Protein AF-A0A9D1EZS9-F1 (afdb_monomer)

Nearest PDB structures (foldseek):
  8fbi-assembly1_A-3  TM=2.482E-01  e=2.474E+00  synthetic construct

Organism: NCBI:txid2840935

pLDDT: mean 79.38, std 21.83, range [23.94, 96.94]

Sequence (266 aa):
MINNVNLYSVQPHYFRLDNRKQAESQTYTPVQTSLYKTKGLNVSFGSLIKGQDFIEEECIRMLRKVRENRYRKFAEDDIKEIITELHSAPKPSEKQNILQEVLEVENEDNGSKPDKKMIKQLVHLIAGRPEAERFAILEFAENELKYTTEPLTAFNNIPRKKQDKLVKILNKINNINEPGLFKSDKARIETIDSLYDLFRVPVYAEEDLRHVSQTQADTYKLEQLHLLRDDVKFFQKDKYYSDDKTKSKVTSTAYQIYNYFLENVI

Solvent-accessible surface area (backbone atoms only — not comparable to full-atom values): 16183 Å² total; per-residue (Å²): 134,88,85,80,86,84,82,86,86,82,86,89,84,89,82,89,82,83,90,83,81,89,79,89,85,79,87,84,71,83,74,84,71,62,90,82,72,70,87,85,72,89,68,74,90,85,71,82,84,70,46,97,48,73,59,44,39,50,42,53,46,53,64,64,57,50,80,83,83,90,53,80,78,55,54,71,69,54,49,51,50,50,55,57,36,39,67,51,30,92,45,75,80,49,39,45,52,55,52,48,57,58,72,64,43,46,21,89,92,76,66,44,58,71,53,68,68,53,44,51,47,49,47,56,68,33,40,52,51,60,68,68,49,33,51,22,52,50,54,51,49,31,56,41,64,76,42,100,70,65,58,65,60,34,44,65,72,42,58,67,79,59,38,56,56,52,45,56,50,37,31,54,52,51,76,60,71,48,75,88,45,24,67,37,67,68,38,40,52,57,51,52,54,51,49,52,56,57,48,43,53,53,35,44,50,70,45,56,55,76,78,51,54,71,75,55,37,56,52,51,50,52,54,53,52,52,50,50,59,56,56,48,55,62,53,69,51,73,88,36,39,61,44,70,67,46,35,50,52,53,36,51,53,48,49,49,48,52,48,47,31,61,76,75,67,105

Foldseek 3Di:
DDDDDDDDDDDDDDDDDDDDDDDDDDDDDPPPDPPPPDPDDPPPPDDPDDDPDPLLNVLSVVQCPPPDDDDSQDDPVLSVLLSVLLVLAPDSVCSNVQLVLQQPQAQPVPRDHDHSVSSSLLSNLCRNHDPLLSVLVSVLVSLCSVPVPPLSVLLSPAPPVLNVLLSVLSSLLVVLLDQVWWPGVVLSVVLSNLLSVLSSLLSVLRVVLVPDDPVVLVVSLVVSLVVLVVSLVVLCDPNIGPDPVSSVSSSVSSVSSSVSSVPPRD

Secondary structure (DSSP, 8-state):
----------------------------------TT--SS----TT-S---SSHHHHHHHHHHH--TTTT---S-HHHHHHHHHHHTTSSSTTHHHHHHHHHHH---TTT-----HHHHHHHHHHHTTS-HHHHHHHHHHHHHHHHS---HHHHHHTS-HHHHHHHHHHHHHHHTT--GGGBSSHHHHHHHHHHHHHHHHHHHHHHHHTTSS-HHHHHHHHHHHHHHHHHHHHHTT-GGGBSSHHHHHHHHHHHHHHHHHHHHHT-

Radius of gyration: 32.48 Å; Cα contacts (8 Å, |Δi|>4): 237; chains: 1; bounding box: 53×84×96 Å

Structure (mmCIF, N/CA/C/O backbone):
data_AF-A0A9D1EZS9-F1
#
_entry.id   AF-A0A9D1EZS9-F1
#
loop_
_atom_site.group_PDB
_atom_site.id
_atom_site.type_symbol
_atom_site.label_atom_id
_atom_site.label_alt_id
_atom_site.label_comp_id
_atom_site.label_asym_id
_atom_site.label_entity_id
_atom_site.label_seq_id
_atom_site.pdbx_PDB_ins_code
_atom_site.Cartn_x
_atom_site.Cartn_y
_atom_site.Cartn_z
_atom_site.occupancy
_atom_site.B_iso_or_equiv
_atom_site.auth_seq_id
_atom_site.auth_comp_id
_atom_site.auth_asym_id
_atom_site.auth_atom_id
_atom_site.pdbx_PDB_model_num
ATOM 1 N N . MET A 1 1 ? 38.030 68.150 75.003 1.00 34.47 1 MET A N 1
ATOM 2 C CA . MET A 1 1 ? 38.120 68.366 73.543 1.00 34.47 1 MET A CA 1
ATOM 3 C C . MET A 1 1 ? 37.101 67.414 72.918 1.00 34.47 1 MET A C 1
ATOM 5 O O . MET A 1 1 ? 37.312 66.219 73.034 1.00 34.47 1 MET A O 1
ATOM 9 N N . ILE A 1 2 ? 35.862 67.826 72.602 1.00 23.94 2 ILE A N 1
ATOM 10 C CA . ILE A 1 2 ? 35.439 68.796 71.556 1.00 23.94 2 ILE A CA 1
ATOM 11 C C . ILE A 1 2 ? 35.934 68.289 70.193 1.00 23.94 2 ILE A C 1
ATOM 13 O O . ILE A 1 2 ? 37.138 68.118 70.067 1.00 23.94 2 ILE A O 1
ATOM 17 N N . ASN A 1 3 ? 35.170 68.048 69.126 1.00 27.88 3 ASN A N 1
ATOM 18 C CA . ASN A 1 3 ? 33.749 68.087 68.734 1.00 27.88 3 ASN A CA 1
ATOM 19 C C . ASN A 1 3 ? 33.702 67.252 67.418 1.00 27.88 3 ASN A C 1
ATOM 21 O O . ASN A 1 3 ? 34.718 67.154 66.736 1.00 27.88 3 ASN A O 1
ATOM 25 N N . ASN A 1 4 ? 32.641 66.555 67.013 1.00 32.34 4 ASN A N 1
ATOM 26 C CA . ASN A 1 4 ? 31.445 67.062 66.318 1.00 32.34 4 ASN A CA 1
ATOM 27 C C . ASN A 1 4 ? 30.483 65.853 66.208 1.00 32.34 4 ASN A C 1
ATOM 29 O O . ASN A 1 4 ? 30.896 64.804 65.726 1.00 32.34 4 ASN A O 1
ATOM 33 N N . VAL A 1 5 ? 29.300 65.845 66.837 1.00 30.11 5 VAL A N 1
ATOM 34 C CA . VAL A 1 5 ? 28.030 66.459 66.374 1.00 30.11 5 VAL A CA 1
ATOM 35 C C . VAL A 1 5 ? 27.609 65.847 65.023 1.00 30.11 5 VAL A C 1
ATOM 37 O O . VAL A 1 5 ? 28.203 66.161 64.004 1.00 30.11 5 VAL A O 1
ATOM 40 N N . ASN A 1 6 ? 26.773 64.803 64.973 1.00 30.72 6 ASN A N 1
ATOM 41 C CA . ASN A 1 6 ? 25.337 64.725 65.297 1.00 30.72 6 ASN A CA 1
ATOM 42 C C . ASN A 1 6 ? 24.467 65.560 64.341 1.00 30.72 6 ASN A C 1
ATOM 44 O O . ASN A 1 6 ? 24.510 66.782 64.379 1.00 30.72 6 ASN A O 1
ATOM 48 N N . LEU A 1 7 ? 23.614 64.890 63.568 1.00 27.88 7 LEU A N 1
ATOM 49 C CA . LEU A 1 7 ? 22.305 65.413 63.192 1.00 27.88 7 LEU A CA 1
ATOM 50 C C . LEU A 1 7 ? 21.310 64.253 63.291 1.00 27.88 7 LEU A C 1
ATOM 52 O O . LEU A 1 7 ? 21.162 63.476 62.358 1.00 27.88 7 LEU A O 1
ATOM 56 N N . TYR A 1 8 ? 20.763 64.114 64.505 1.00 31.19 8 TYR A N 1
ATOM 57 C CA . TYR A 1 8 ? 19.340 63.959 64.829 1.00 31.19 8 TYR A CA 1
ATOM 58 C C . TYR A 1 8 ? 18.511 63.021 63.940 1.00 31.19 8 TYR A C 1
ATOM 60 O O . TYR A 1 8 ? 18.457 63.187 62.731 1.00 31.19 8 TYR A O 1
ATOM 68 N N . SER A 1 9 ? 17.667 62.116 64.419 1.00 28.27 9 SER A N 1
ATOM 69 C CA . SER A 1 9 ? 17.134 61.653 65.714 1.00 28.27 9 SER A CA 1
ATOM 70 C C . SER A 1 9 ? 15.879 60.847 65.264 1.00 28.27 9 SER A C 1
ATOM 72 O O . SER A 1 9 ? 15.422 61.004 64.138 1.00 28.27 9 SER A O 1
ATOM 74 N N . VAL A 1 10 ? 15.236 59.910 65.948 1.00 28.72 10 VAL A N 1
ATOM 75 C CA . VAL A 1 10 ? 14.819 59.754 67.337 1.00 28.72 10 VAL A CA 1
ATOM 76 C C . VAL A 1 10 ? 14.435 58.266 67.475 1.00 28.72 10 VAL A C 1
ATOM 78 O O . VAL A 1 10 ? 13.914 57.656 66.540 1.00 28.72 10 VAL A O 1
ATOM 81 N N . GLN A 1 11 ? 14.700 57.693 68.644 1.00 29.48 11 GLN A N 1
ATOM 82 C CA . GLN A 1 11 ? 14.291 56.354 69.077 1.00 29.48 11 GLN A CA 1
ATOM 83 C C . GLN A 1 11 ? 12.767 56.243 69.388 1.00 29.48 11 GLN A C 1
ATOM 85 O O . GLN A 1 11 ? 12.059 57.246 69.350 1.00 29.48 11 GLN A O 1
ATOM 90 N N . PRO A 1 12 ? 12.238 55.029 69.656 1.00 49.56 12 PRO A N 1
ATOM 91 C CA . PRO A 1 12 ? 10.852 54.629 69.387 1.00 49.56 12 PRO A CA 1
ATOM 92 C C . PRO A 1 12 ? 9.910 54.764 70.596 1.00 49.56 12 PRO A C 1
ATOM 94 O O . PRO A 1 12 ? 10.387 54.780 71.725 1.00 49.56 12 PRO A O 1
ATOM 97 N N . HIS A 1 13 ? 8.583 54.756 70.365 1.00 25.52 13 HIS A N 1
ATOM 98 C CA . HIS A 1 13 ? 7.608 53.891 71.067 1.00 25.52 13 HIS A CA 1
ATOM 99 C C . HIS A 1 13 ? 6.119 54.173 70.729 1.00 25.52 13 HIS A C 1
ATOM 101 O O . HIS A 1 13 ? 5.692 55.317 70.707 1.00 25.52 13 HIS A O 1
ATOM 107 N N . TYR A 1 14 ? 5.370 53.067 70.556 1.00 29.81 14 TYR A N 1
ATOM 108 C CA . TYR A 1 14 ? 3.916 52.804 70.684 1.00 29.81 14 TYR A CA 1
ATOM 109 C C . TYR A 1 14 ? 2.875 53.728 70.013 1.00 29.81 14 TYR A C 1
ATOM 111 O O . TYR A 1 14 ? 2.779 54.903 70.325 1.00 29.81 14 TYR A O 1
ATOM 119 N N . PHE A 1 15 ? 1.951 53.142 69.233 1.00 26.91 15 PHE A N 1
ATOM 120 C CA . PHE A 1 15 ? 0.584 52.814 69.693 1.00 26.91 15 PHE A CA 1
ATOM 121 C C . PHE A 1 15 ? -0.215 52.038 68.623 1.00 26.91 15 PHE A C 1
ATOM 123 O O . PHE A 1 15 ? -0.126 52.313 67.430 1.00 26.91 15 PHE A O 1
ATOM 130 N N . ARG A 1 16 ? -1.005 51.054 69.081 1.00 38.53 16 ARG A N 1
ATOM 131 C CA . ARG A 1 16 ? -2.093 50.396 68.334 1.00 38.53 16 ARG A CA 1
ATOM 132 C C . ARG A 1 16 ? -3.168 51.415 67.952 1.00 38.53 16 ARG A C 1
ATOM 134 O O . ARG A 1 16 ? -3.476 52.264 68.780 1.00 38.53 16 ARG A O 1
ATOM 141 N N . LEU A 1 17 ? -3.850 51.182 66.829 1.00 27.66 17 LEU A N 1
ATOM 142 C CA . LEU A 1 17 ? -5.302 51.356 66.712 1.00 27.66 17 LEU A CA 1
ATOM 143 C C . LEU A 1 17 ? -5.855 50.461 65.589 1.00 27.66 17 LEU A C 1
ATOM 145 O O . LEU A 1 17 ? -5.295 50.374 64.499 1.00 27.66 17 LEU A O 1
ATOM 149 N N . ASP A 1 18 ? -6.929 49.758 65.932 1.00 29.44 18 ASP A N 1
ATOM 150 C CA . ASP A 1 18 ? -7.667 48.788 65.129 1.00 29.44 18 ASP A CA 1
ATOM 151 C C . ASP A 1 18 ? -8.494 49.415 63.989 1.00 29.44 18 ASP A C 1
ATOM 153 O O . ASP A 1 18 ? -9.019 50.518 64.111 1.00 29.44 18 ASP A O 1
ATOM 157 N N . ASN A 1 19 ? -8.736 48.583 62.966 1.00 36.44 19 ASN A N 1
ATOM 158 C CA . ASN A 1 19 ? -9.9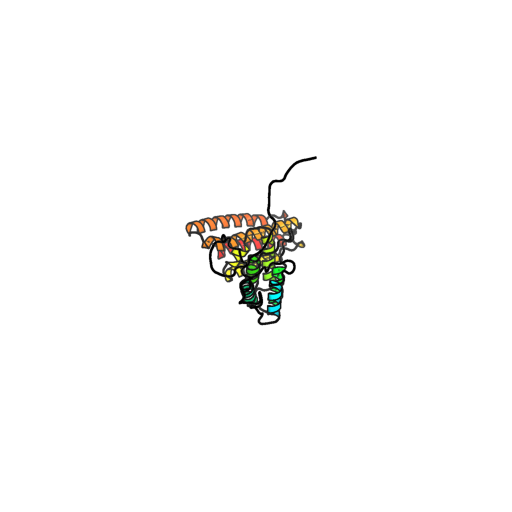73 48.458 62.180 1.00 36.44 19 ASN A CA 1
ATOM 159 C C . ASN A 1 19 ? -10.542 49.680 61.424 1.00 36.44 19 ASN A C 1
ATOM 161 O O . ASN A 1 19 ? -11.287 50.469 61.994 1.00 36.44 19 ASN A O 1
ATOM 165 N N . ARG A 1 20 ? -10.448 49.654 60.080 1.00 30.91 20 ARG A N 1
ATOM 166 C CA . ARG A 1 20 ? -11.578 49.445 59.129 1.00 30.91 20 ARG A CA 1
ATOM 167 C C . ARG A 1 20 ? -11.267 49.958 57.711 1.00 30.91 20 ARG A C 1
ATOM 169 O O . ARG A 1 20 ? -10.892 51.105 57.544 1.00 30.91 20 ARG A O 1
ATOM 176 N N . LYS A 1 21 ? -11.660 49.116 56.741 1.00 30.38 21 LYS A N 1
ATOM 177 C CA . LYS A 1 21 ? -12.156 49.410 55.376 1.00 30.38 21 LYS A CA 1
ATOM 178 C C . LYS A 1 21 ? -11.175 49.969 54.323 1.00 30.38 21 LYS A C 1
ATOM 180 O O . LYS A 1 21 ? -10.662 51.060 54.484 1.00 30.38 21 LYS A O 1
ATOM 185 N N . GLN A 1 22 ? -11.051 49.183 53.235 1.00 35.56 22 GLN A N 1
ATOM 186 C CA . GLN A 1 22 ? -11.190 49.530 51.796 1.00 35.56 22 GLN A CA 1
ATOM 187 C C . GLN A 1 22 ? -10.512 50.832 51.304 1.00 35.56 22 GLN A C 1
ATOM 189 O O . GLN A 1 22 ? -10.738 51.885 51.871 1.00 35.56 22 GLN A O 1
ATOM 194 N N . ALA A 1 23 ? -9.766 50.891 50.199 1.00 31.39 23 ALA A N 1
ATOM 195 C CA . ALA A 1 23 ? -9.751 50.080 48.984 1.00 31.39 23 ALA A CA 1
ATOM 196 C C . ALA A 1 23 ? -8.487 50.384 48.143 1.00 31.39 23 ALA A C 1
ATOM 198 O O . ALA A 1 23 ? -7.850 51.408 48.363 1.00 31.39 23 ALA A O 1
ATOM 199 N N . GLU A 1 24 ? -8.250 49.521 47.142 1.00 36.00 24 GLU A N 1
ATOM 200 C CA . GLU A 1 24 ? -7.485 49.746 45.893 1.00 36.00 24 GLU A CA 1
ATOM 201 C C . GLU A 1 24 ? -5.963 49.978 46.028 1.00 36.00 24 GLU A C 1
ATOM 203 O O . GLU A 1 24 ? -5.476 50.639 46.926 1.00 36.00 24 GLU A O 1
ATOM 208 N N . SER A 1 25 ? -5.082 49.450 45.184 1.00 34.94 25 SER A N 1
ATOM 209 C CA . SER A 1 25 ? -5.193 48.881 43.843 1.00 34.94 25 SER A CA 1
ATOM 210 C C . SER A 1 25 ? -4.014 47.915 43.655 1.00 34.94 25 SER A C 1
ATOM 212 O O . SER A 1 25 ? -2.887 48.221 44.042 1.00 34.94 25 SER A O 1
ATOM 214 N N . GLN A 1 26 ? -4.252 46.735 43.082 1.00 32.38 26 GLN A N 1
ATOM 215 C CA . GLN A 1 26 ? -3.168 45.875 42.606 1.00 32.38 26 GLN A CA 1
ATOM 216 C C . GLN A 1 26 ? -3.353 45.637 41.116 1.00 32.38 26 GLN A C 1
ATOM 218 O O . GLN A 1 26 ? -4.382 45.148 40.652 1.00 32.38 26 GLN A O 1
ATOM 223 N N . THR A 1 27 ? -2.325 46.055 40.389 1.00 35.28 27 THR A N 1
ATOM 224 C CA . THR A 1 27 ? -2.070 45.842 38.974 1.00 35.28 27 THR A CA 1
ATOM 225 C C . THR A 1 27 ? -2.354 44.394 38.585 1.00 35.28 27 THR A C 1
ATOM 227 O O . THR A 1 27 ? -1.680 43.457 39.010 1.00 35.28 27 THR A O 1
ATOM 230 N N . TYR A 1 28 ? -3.381 44.227 37.755 1.00 36.22 28 TYR A N 1
ATOM 231 C CA . TYR A 1 28 ? -3.816 42.946 37.222 1.00 36.22 28 TYR A CA 1
ATOM 232 C C . TYR A 1 28 ? -2.824 42.490 36.145 1.00 36.22 28 TYR A C 1
ATOM 234 O O . TYR A 1 28 ? -2.932 42.856 34.979 1.00 36.22 28 TYR A O 1
ATOM 242 N N . THR A 1 29 ? -1.833 41.690 36.530 1.00 39.06 29 THR A N 1
ATOM 243 C CA . THR A 1 29 ? -1.225 40.744 35.589 1.00 39.06 29 THR A CA 1
ATOM 244 C C . THR A 1 29 ? -2.036 39.456 35.695 1.00 39.06 29 THR A C 1
ATOM 246 O O . THR A 1 29 ? -2.109 38.888 36.787 1.00 39.06 29 THR A O 1
ATOM 249 N N . PRO A 1 30 ? -2.700 38.984 34.622 1.00 41.69 30 PRO A N 1
ATOM 250 C CA . PRO A 1 30 ? -3.392 37.712 34.685 1.00 41.69 30 PRO A CA 1
ATOM 251 C C . PRO A 1 30 ? -2.322 36.627 34.795 1.00 41.69 30 PRO A C 1
ATOM 253 O O . PRO A 1 30 ? -1.658 36.273 33.823 1.00 41.69 30 PRO A O 1
ATOM 256 N N . VAL A 1 31 ? -2.128 36.120 36.012 1.00 43.16 31 VAL A N 1
ATOM 257 C CA . VAL A 1 31 ? -1.392 34.882 36.243 1.00 43.16 31 VAL A CA 1
ATOM 258 C C . VAL A 1 31 ? -2.099 33.824 35.411 1.00 43.16 31 VAL A C 1
ATOM 260 O O . VAL A 1 31 ? -3.251 33.483 35.687 1.00 43.16 31 VAL A O 1
ATOM 263 N N . GLN A 1 32 ? -1.423 33.340 34.370 1.00 39.34 32 GLN A N 1
ATOM 264 C CA . GLN A 1 32 ? -1.876 32.220 33.562 1.00 39.34 32 GLN A CA 1
ATOM 265 C C . GLN A 1 32 ? -1.979 31.009 34.496 1.00 39.34 32 GLN A C 1
ATOM 267 O O . GLN A 1 32 ? -1.009 30.310 34.787 1.00 39.34 32 GLN A O 1
ATOM 272 N N . THR A 1 33 ? -3.162 30.816 35.066 1.00 38.56 33 THR A N 1
ATOM 273 C CA . THR A 1 33 ? -3.472 29.636 35.853 1.00 38.56 33 THR A CA 1
ATOM 274 C C . THR A 1 33 ? -3.652 28.522 34.845 1.00 38.56 33 THR A C 1
ATOM 276 O O . THR A 1 33 ? -4.545 28.561 34.001 1.00 38.56 33 THR A O 1
ATOM 279 N N . SER A 1 34 ? -2.745 27.546 34.869 1.00 46.78 34 SER A N 1
ATOM 280 C CA . SER A 1 34 ? -2.964 26.335 34.096 1.00 46.78 34 SER A CA 1
ATOM 281 C C . SER A 1 34 ? -4.330 25.763 34.493 1.00 46.78 34 SER A C 1
ATOM 283 O O . SER A 1 34 ? -4.715 25.813 35.667 1.00 46.78 34 SER A O 1
ATOM 285 N N . LEU A 1 35 ? -5.057 25.228 33.509 1.00 44.81 35 LEU A N 1
ATOM 286 C CA . LEU A 1 35 ? -6.390 24.611 33.628 1.00 44.81 35 LEU A CA 1
ATOM 287 C C . LEU A 1 35 ? -6.524 23.560 34.754 1.00 44.81 35 LEU A C 1
ATOM 289 O O . LEU A 1 35 ? -7.614 23.071 35.021 1.00 44.81 35 LEU A O 1
ATOM 293 N N . TYR A 1 36 ? -5.428 23.212 35.427 1.00 48.22 36 TYR A N 1
ATOM 294 C CA . TYR A 1 36 ? -5.307 22.159 36.426 1.00 48.22 36 TYR A CA 1
ATOM 295 C C . TYR A 1 36 ? -5.512 22.622 37.879 1.00 48.22 36 TYR A C 1
ATOM 297 O O . TYR A 1 36 ? -5.434 21.795 38.786 1.00 48.22 36 TYR A O 1
ATOM 305 N N . LYS A 1 37 ? -5.741 23.919 38.146 1.00 40.09 37 LYS A N 1
ATOM 306 C CA . LYS A 1 37 ? -5.949 24.431 39.522 1.00 40.09 37 LYS A CA 1
ATOM 307 C C . LYS A 1 37 ? -7.406 24.678 39.922 1.00 40.09 37 LYS A C 1
ATOM 309 O O . LYS A 1 37 ? -7.661 24.991 41.086 1.00 40.09 37 LYS A O 1
ATOM 314 N N . THR A 1 38 ? -8.370 24.500 39.027 1.00 41.62 38 THR A N 1
ATOM 315 C CA . THR A 1 38 ? -9.792 24.542 39.385 1.00 41.62 38 THR A CA 1
ATOM 316 C C . THR A 1 38 ? -10.197 23.231 40.061 1.00 41.62 38 THR A C 1
ATOM 318 O O . THR A 1 38 ? -10.411 22.200 39.429 1.00 41.62 38 THR A O 1
ATOM 321 N N . LYS A 1 39 ? -10.282 23.273 41.397 1.00 45.34 39 LYS A N 1
ATOM 322 C CA . LYS A 1 39 ? -10.920 22.243 42.226 1.00 45.34 39 LYS A CA 1
ATOM 323 C C . LYS A 1 39 ? -12.339 21.986 41.713 1.00 45.34 39 LYS A C 1
ATOM 325 O O . LYS A 1 39 ? -13.182 22.870 41.817 1.00 45.34 39 LYS A O 1
ATOM 330 N N . GLY A 1 40 ? -12.595 20.771 41.229 1.00 40.06 40 GLY A N 1
ATOM 331 C CA . GLY A 1 40 ? -13.951 20.310 40.924 1.00 40.06 40 GLY A CA 1
ATOM 332 C C . GLY A 1 40 ? -14.130 19.601 39.586 1.00 40.06 40 GLY A C 1
ATOM 333 O O . GLY A 1 40 ? -15.098 19.895 38.908 1.00 40.06 40 GLY A O 1
ATOM 334 N N . LEU A 1 41 ? -13.220 18.701 39.200 1.00 37.44 41 LEU A N 1
ATOM 335 C CA . LEU A 1 41 ? -13.486 17.532 38.345 1.00 37.44 41 LEU A CA 1
ATOM 336 C C . LEU A 1 41 ? -12.170 16.770 38.190 1.00 37.44 41 LEU A C 1
ATOM 338 O O . LEU A 1 41 ? -11.360 17.039 37.309 1.00 37.44 41 LEU A O 1
ATOM 342 N N . ASN A 1 42 ? -11.936 15.820 39.092 1.00 40.91 42 ASN A N 1
ATOM 343 C CA . ASN A 1 42 ? -10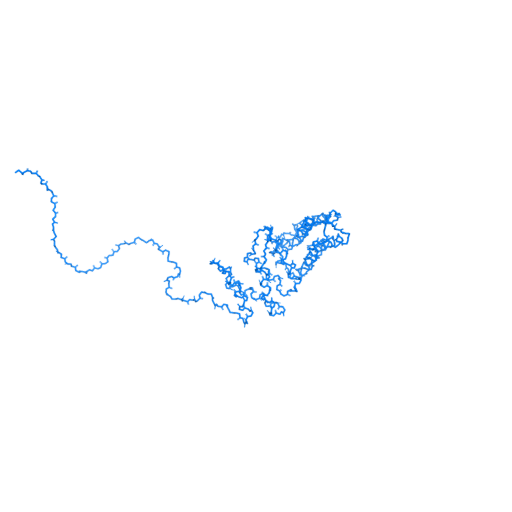.872 14.839 38.931 1.00 40.91 42 ASN A CA 1
ATOM 344 C C . ASN A 1 42 ? -11.360 13.815 37.890 1.00 40.91 42 ASN A C 1
ATOM 346 O O . ASN A 1 42 ? -11.741 12.700 38.235 1.00 40.91 42 ASN A O 1
ATOM 350 N N . VAL A 1 43 ? -11.463 14.224 36.620 1.00 40.78 43 VAL A N 1
ATOM 351 C CA . VAL A 1 43 ? -11.642 13.259 35.532 1.00 40.78 43 VAL A CA 1
ATOM 352 C C . VAL A 1 43 ? -10.326 12.505 35.466 1.00 40.78 43 VAL A C 1
ATOM 354 O O . VAL A 1 43 ? -9.294 13.098 35.147 1.00 40.78 43 VAL A O 1
ATOM 357 N N . SER A 1 44 ? -10.334 11.222 35.824 1.00 40.84 44 SER A N 1
ATOM 358 C CA . SER A 1 44 ? -9.187 10.342 35.627 1.00 40.84 44 SER A CA 1
ATOM 359 C C . SER A 1 44 ? -8.712 10.492 34.184 1.00 40.84 44 SER A C 1
ATOM 361 O O . SER A 1 44 ? -9.404 10.148 33.226 1.00 40.84 44 SER A O 1
ATOM 363 N N . PHE A 1 45 ? -7.535 11.089 34.024 1.00 41.81 45 PHE A N 1
ATOM 364 C CA . PHE A 1 45 ? -6.997 11.424 32.719 1.00 41.81 45 PHE A CA 1
ATOM 365 C C . PHE A 1 45 ? -6.585 10.114 32.022 1.00 41.81 45 PHE A C 1
ATOM 367 O O . PHE A 1 45 ? -5.475 9.632 32.233 1.00 41.81 45 PHE A O 1
ATOM 374 N N . GLY A 1 46 ? -7.453 9.552 31.169 1.00 48.53 46 GLY A N 1
ATOM 375 C CA . GLY A 1 46 ? -7.137 8.440 30.253 1.00 48.53 46 GLY A CA 1
ATOM 376 C C . GLY A 1 46 ? -7.695 7.049 30.594 1.00 48.53 46 GLY A C 1
ATOM 377 O O . GLY A 1 46 ? -6.927 6.092 30.612 1.00 48.53 46 GLY A O 1
ATOM 378 N N . SER A 1 47 ? -9.004 6.900 30.835 1.00 53.28 47 SER A N 1
ATOM 379 C CA . SER A 1 47 ? -9.620 5.564 30.978 1.00 53.28 47 SER A CA 1
ATOM 380 C C . SER A 1 47 ? -11.116 5.505 30.618 1.00 53.28 47 SER A C 1
ATOM 382 O O . SER A 1 47 ? -11.887 4.867 31.339 1.00 53.28 47 SER A O 1
ATOM 384 N N . LEU A 1 48 ? -11.567 6.207 29.572 1.00 60.66 48 LEU A N 1
ATOM 385 C CA . LEU A 1 48 ? -12.958 6.057 29.114 1.00 60.66 48 LEU A CA 1
ATOM 386 C C . LEU A 1 48 ? -13.081 4.980 28.043 1.00 60.66 48 LEU A C 1
ATOM 388 O O . LEU A 1 48 ? -14.008 4.177 28.112 1.00 60.66 48 LEU A O 1
ATOM 392 N N . ILE A 1 49 ? -12.135 4.907 27.104 1.00 71.75 49 ILE A N 1
ATOM 393 C CA . ILE A 1 49 ? -12.065 3.750 26.217 1.00 71.75 49 ILE A CA 1
ATOM 394 C C . ILE A 1 49 ? -11.565 2.550 26.993 1.00 71.75 49 ILE A C 1
ATOM 396 O O . ILE A 1 49 ? -10.454 2.564 27.544 1.00 71.75 49 ILE A O 1
ATOM 400 N N . LYS A 1 50 ? -12.429 1.541 26.989 1.00 79.12 50 LYS A N 1
ATOM 401 C CA . LYS A 1 50 ? -12.185 0.177 27.416 1.00 79.12 50 LYS A CA 1
ATOM 402 C C . LYS A 1 50 ? -12.458 -0.725 26.224 1.00 79.12 50 LYS A C 1
ATOM 404 O O . LYS A 1 50 ? -13.417 -0.484 25.486 1.00 79.12 50 LYS A O 1
ATOM 409 N N . GLY A 1 51 ? -11.600 -1.712 26.038 1.00 81.38 51 GLY A N 1
ATOM 410 C CA . GLY A 1 51 ? -11.820 -2.772 25.071 1.00 81.38 51 GLY A CA 1
ATOM 411 C C . GLY A 1 51 ? -13.032 -3.595 25.484 1.00 81.38 51 GLY A C 1
ATOM 412 O O . GLY A 1 51 ? -13.330 -3.737 26.673 1.00 81.38 51 GLY A O 1
ATOM 413 N N . GLN A 1 52 ? -13.753 -4.123 24.502 1.00 87.12 52 GLN A N 1
ATOM 414 C CA . GLN A 1 52 ? -14.854 -5.049 24.770 1.00 87.12 52 GLN A CA 1
ATOM 415 C C . GLN A 1 52 ? -14.333 -6.418 25.219 1.00 87.12 52 GLN A C 1
ATOM 417 O O . GLN A 1 52 ? -15.014 -7.139 25.948 1.00 87.12 52 GLN A O 1
ATOM 422 N N . ASP A 1 53 ? -13.110 -6.755 24.811 1.00 90.50 53 ASP A N 1
ATOM 423 C CA . ASP A 1 53 ? -12.417 -7.988 25.147 1.00 90.50 53 ASP A CA 1
ATOM 424 C C . ASP A 1 53 ? -10.940 -7.732 25.505 1.00 90.50 53 ASP A C 1
ATOM 426 O O . ASP A 1 53 ? -10.427 -6.610 25.442 1.00 90.50 53 ASP A O 1
ATOM 430 N N . PHE A 1 54 ? -10.251 -8.801 25.911 1.00 90.50 54 PHE A N 1
ATOM 431 C CA . PHE A 1 54 ? -8.835 -8.749 26.273 1.00 90.50 54 PHE A CA 1
ATOM 432 C C . PHE A 1 54 ? -7.935 -8.305 25.107 1.00 90.50 54 PHE A C 1
ATOM 434 O O . PHE A 1 54 ? -6.957 -7.598 25.335 1.00 90.50 54 PHE A O 1
ATOM 441 N N . ILE A 1 55 ? -8.259 -8.685 23.866 1.00 92.06 55 ILE A N 1
ATOM 442 C CA . ILE A 1 55 ? -7.445 -8.347 22.692 1.00 92.06 55 ILE A CA 1
ATOM 443 C C . ILE A 1 55 ? -7.536 -6.849 22.392 1.00 92.06 55 ILE A C 1
ATOM 445 O O . ILE A 1 55 ? -6.530 -6.209 22.091 1.00 92.06 55 ILE A O 1
ATOM 449 N N . GLU A 1 56 ? -8.724 -6.264 22.512 1.00 91.75 56 GLU A N 1
ATOM 450 C CA . GLU A 1 56 ? -8.916 -4.825 22.351 1.00 91.75 56 GLU A CA 1
ATOM 451 C C . GLU A 1 56 ? -8.218 -4.027 23.446 1.00 91.75 56 GLU A C 1
ATOM 453 O O . GLU A 1 56 ? -7.574 -3.026 23.139 1.00 91.75 56 GLU A O 1
ATOM 458 N N . GLU A 1 57 ? -8.280 -4.478 24.702 1.00 89.62 57 GLU A N 1
ATOM 459 C CA . GLU A 1 57 ? -7.517 -3.855 25.791 1.00 89.62 57 GLU A CA 1
ATOM 460 C C . GLU A 1 57 ? -6.008 -3.893 25.527 1.00 89.62 57 GLU A C 1
ATOM 462 O O . GLU A 1 57 ? -5.303 -2.913 25.780 1.00 89.62 57 GLU A O 1
ATOM 467 N N . GLU A 1 58 ? -5.501 -4.983 24.953 1.00 88.25 58 GLU A N 1
ATOM 468 C CA . GLU A 1 58 ? -4.106 -5.087 24.534 1.00 88.25 58 GLU A CA 1
ATOM 469 C C . GLU A 1 58 ? -3.761 -4.121 23.391 1.00 88.25 58 GLU A C 1
ATOM 471 O O . GLU A 1 58 ? -2.755 -3.412 23.473 1.00 88.25 58 GLU A O 1
ATOM 476 N N . CYS A 1 59 ? -4.625 -3.985 22.383 1.00 88.94 59 CYS A N 1
ATOM 477 C CA . CYS A 1 59 ? -4.445 -3.009 21.305 1.00 88.94 59 CYS A CA 1
ATOM 478 C C . CYS A 1 59 ? -4.449 -1.565 21.837 1.00 88.94 59 CYS A C 1
ATOM 480 O O . CYS A 1 59 ? -3.561 -0.765 21.532 1.00 88.94 59 CYS A O 1
ATOM 482 N N . ILE A 1 60 ? -5.407 -1.236 22.708 1.00 88.38 60 ILE A N 1
ATOM 483 C CA . ILE A 1 60 ? -5.484 0.056 23.401 1.00 88.38 60 ILE A CA 1
ATOM 484 C C . ILE A 1 60 ? -4.209 0.291 24.216 1.00 88.38 60 ILE A C 1
ATOM 486 O O . ILE A 1 60 ? -3.659 1.396 24.221 1.00 88.38 60 ILE A O 1
ATOM 490 N N . ARG A 1 61 ? -3.699 -0.742 24.894 1.00 85.69 61 ARG A N 1
ATOM 491 C CA . ARG A 1 61 ? -2.444 -0.677 25.644 1.00 85.69 61 ARG A CA 1
ATOM 492 C C . ARG A 1 61 ? -1.257 -0.401 24.727 1.00 85.69 61 ARG A C 1
ATOM 494 O O . ARG A 1 61 ? -0.422 0.402 25.127 1.00 85.69 61 ARG A O 1
ATOM 501 N N . MET A 1 62 ? -1.176 -1.001 23.540 1.00 86.62 62 MET A N 1
ATOM 502 C CA . MET A 1 62 ? -0.122 -0.721 22.552 1.00 86.62 62 MET A CA 1
ATOM 503 C C . MET A 1 62 ? -0.188 0.728 22.054 1.00 86.62 62 MET A C 1
ATOM 505 O O . MET A 1 62 ? 0.810 1.438 22.131 1.00 86.62 62 MET A O 1
ATOM 509 N N . LEU A 1 63 ? -1.375 1.221 21.681 1.00 85.25 63 LEU A N 1
ATOM 510 C CA . LEU A 1 63 ? -1.582 2.619 21.262 1.00 85.25 63 LEU A CA 1
ATOM 511 C C . LEU A 1 63 ? -1.247 3.628 22.373 1.00 85.25 63 LEU A C 1
ATOM 513 O O . LEU A 1 63 ? -0.755 4.727 22.110 1.00 85.25 63 LEU A O 1
ATOM 517 N N . ARG A 1 64 ? -1.498 3.257 23.637 1.00 79.56 64 ARG A N 1
ATOM 518 C CA . ARG A 1 64 ? -1.151 4.061 24.821 1.00 79.56 64 ARG A CA 1
ATOM 519 C C . ARG A 1 64 ? 0.321 3.910 25.232 1.00 79.56 64 ARG A C 1
ATOM 521 O O . ARG A 1 64 ? 0.869 4.829 25.847 1.00 79.56 64 ARG A O 1
ATOM 528 N N . LYS A 1 65 ? 0.974 2.783 24.926 1.00 70.31 65 LYS A N 1
ATOM 529 C CA . LYS A 1 65 ? 2.396 2.519 25.198 1.00 70.31 65 LYS A CA 1
ATOM 530 C C . LYS A 1 65 ? 3.270 3.142 24.107 1.00 70.31 65 LYS A C 1
ATOM 532 O O . LYS A 1 65 ? 3.908 2.460 23.322 1.00 70.31 65 LYS A O 1
ATOM 537 N N . VAL A 1 66 ? 3.414 4.460 24.193 1.00 54.75 66 VAL A N 1
ATOM 538 C CA . VAL A 1 66 ? 4.668 5.152 23.855 1.00 54.75 66 VAL A CA 1
ATOM 539 C C . VAL A 1 66 ? 5.346 5.508 25.185 1.00 54.75 66 VAL A C 1
ATOM 541 O O . VAL A 1 66 ? 5.430 6.662 25.600 1.00 54.75 66 VAL A O 1
ATOM 544 N N . ARG A 1 67 ? 5.697 4.475 25.963 1.00 44.44 67 ARG A N 1
ATOM 545 C CA . ARG A 1 67 ? 6.616 4.593 27.107 1.00 44.44 67 ARG A CA 1
ATOM 546 C C . ARG A 1 67 ? 7.990 4.346 26.490 1.00 44.44 67 ARG A C 1
ATOM 548 O O . ARG A 1 67 ? 8.232 3.229 26.073 1.00 44.44 67 ARG A O 1
ATOM 555 N N . GLU A 1 68 ? 8.838 5.338 26.277 1.00 43.66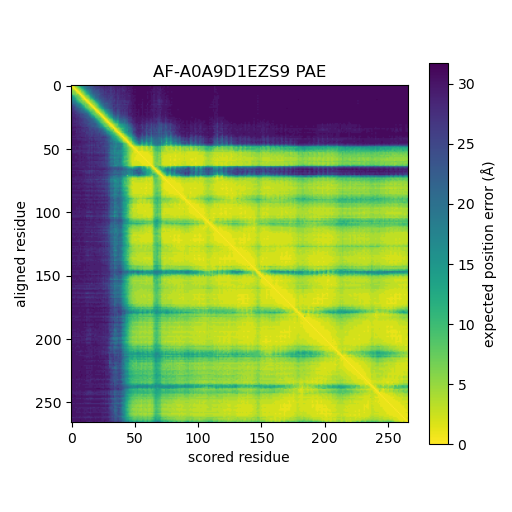 68 GLU A N 1
ATOM 556 C CA . GLU A 1 68 ? 9.464 6.165 27.304 1.00 43.66 68 GLU A CA 1
ATOM 557 C C . GLU A 1 68 ? 9.504 7.643 26.865 1.00 43.66 68 GLU A C 1
ATOM 559 O O . GLU A 1 68 ? 9.901 7.960 25.753 1.00 43.66 68 GLU A O 1
ATOM 564 N N . ASN A 1 69 ? 9.116 8.555 27.763 1.00 41.59 69 ASN A N 1
ATOM 565 C CA . ASN A 1 69 ? 9.110 10.021 27.597 1.00 41.59 69 ASN A CA 1
ATOM 566 C C . ASN A 1 69 ? 7.903 10.667 26.877 1.00 41.59 69 ASN A C 1
ATOM 568 O O . ASN A 1 69 ? 7.992 11.288 25.826 1.00 41.59 69 ASN A O 1
ATOM 572 N N . ARG A 1 70 ? 6.784 10.673 27.617 1.00 49.97 70 ARG A N 1
ATOM 573 C CA . ARG A 1 70 ? 5.847 11.810 27.768 1.00 49.97 70 ARG A CA 1
ATOM 574 C C . ARG A 1 70 ? 5.133 12.377 26.528 1.00 49.97 70 ARG A C 1
ATOM 576 O O . ARG A 1 70 ? 4.800 13.558 26.544 1.00 49.97 70 ARG A O 1
ATOM 583 N N . TYR A 1 71 ? 4.729 11.559 25.561 1.00 50.28 71 TYR A N 1
ATOM 584 C CA . TYR A 1 71 ? 3.692 11.986 24.610 1.00 50.28 71 TYR A CA 1
ATOM 585 C C . TYR A 1 71 ? 2.645 10.895 24.378 1.00 50.28 71 TYR A C 1
ATOM 587 O O . TYR A 1 71 ? 2.952 9.791 23.939 1.00 50.28 71 TYR A O 1
ATOM 595 N N . ARG A 1 72 ? 1.375 11.211 24.672 1.00 58.97 72 ARG A N 1
ATOM 596 C CA . ARG A 1 72 ? 0.240 10.425 24.174 1.00 58.97 72 ARG A CA 1
ATOM 597 C C . ARG A 1 72 ? 0.137 10.708 22.678 1.00 58.97 72 ARG A C 1
ATOM 599 O O . ARG A 1 72 ? -0.361 11.765 22.305 1.00 58.97 72 ARG A O 1
ATOM 606 N N . LYS A 1 73 ? 0.647 9.800 21.840 1.00 72.44 73 LYS A N 1
ATOM 607 C CA . LYS A 1 73 ? 0.582 9.950 20.376 1.00 72.44 73 LYS A CA 1
ATOM 608 C C . LYS A 1 73 ? -0.866 9.960 19.873 1.00 72.44 73 LYS A C 1
ATOM 610 O O . LYS A 1 73 ? -1.169 10.697 18.945 1.00 72.44 73 LYS A O 1
ATOM 615 N N . PHE A 1 74 ? -1.757 9.206 20.518 1.00 81.12 74 PHE A N 1
ATOM 616 C CA . PHE A 1 74 ? -3.164 9.074 20.133 1.00 81.12 74 PHE A CA 1
ATOM 617 C C . PHE A 1 74 ? -4.103 9.663 21.188 1.00 81.12 74 PHE A C 1
ATOM 619 O O . PHE A 1 74 ? -3.941 9.413 22.388 1.00 81.12 74 PHE A O 1
ATOM 626 N N . ALA A 1 75 ? -5.089 10.444 20.738 1.00 83.19 75 ALA A N 1
ATOM 627 C CA . ALA A 1 75 ? -6.220 10.841 21.568 1.00 83.19 75 ALA A CA 1
ATOM 628 C C . ALA A 1 75 ? -7.210 9.674 21.714 1.00 83.19 75 ALA A C 1
ATOM 630 O O . ALA A 1 75 ? -7.154 8.702 20.966 1.00 83.19 75 ALA A O 1
ATOM 631 N N . GLU A 1 76 ? -8.144 9.767 22.661 1.00 82.38 76 GLU A N 1
ATOM 632 C CA . GLU A 1 76 ? -9.156 8.718 22.848 1.00 82.38 76 GLU A CA 1
ATOM 633 C C . GLU A 1 76 ? -9.981 8.516 21.565 1.00 82.38 76 GLU A C 1
ATOM 635 O O . GLU A 1 76 ? -10.160 7.386 21.130 1.00 82.38 76 GLU A O 1
ATOM 640 N N . ASP A 1 77 ? -10.406 9.582 20.889 1.00 85.88 77 ASP A N 1
ATOM 641 C CA . ASP A 1 77 ? -11.182 9.429 19.652 1.00 85.88 77 ASP A CA 1
ATOM 642 C C . ASP A 1 77 ? -10.369 8.794 18.513 1.00 85.88 77 ASP A C 1
ATOM 644 O O . ASP A 1 77 ? -10.914 7.980 17.773 1.00 85.88 77 ASP A O 1
ATOM 648 N N . ASP A 1 78 ? -9.052 9.037 18.455 1.00 88.44 78 ASP A N 1
ATOM 649 C CA . ASP A 1 78 ? -8.165 8.321 17.528 1.00 88.44 78 ASP A CA 1
ATOM 650 C C . ASP A 1 78 ? -8.115 6.815 17.852 1.00 88.44 78 ASP A C 1
ATOM 652 O O . ASP A 1 78 ? -8.136 5.982 16.951 1.00 88.44 78 ASP A O 1
ATOM 656 N N . ILE A 1 79 ? -8.067 6.450 19.140 1.00 88.94 79 ILE A N 1
ATOM 657 C CA . ILE A 1 79 ? -8.056 5.046 19.575 1.00 88.94 79 ILE A CA 1
ATOM 658 C C . ILE A 1 79 ? -9.392 4.370 19.245 1.00 88.94 79 ILE A C 1
ATOM 660 O O . ILE A 1 79 ? -9.385 3.253 18.742 1.00 88.94 79 ILE A O 1
ATOM 664 N N . LYS A 1 80 ? -10.535 5.029 19.488 1.00 89.75 80 LYS A N 1
ATOM 665 C CA . LYS A 1 80 ? -11.866 4.510 19.102 1.00 89.75 80 LYS A CA 1
ATOM 666 C C . LYS A 1 80 ? -11.929 4.206 17.617 1.00 89.75 80 LYS A C 1
ATOM 668 O O . LYS A 1 80 ? -12.426 3.150 17.244 1.00 89.75 80 LYS A O 1
ATOM 673 N N . GLU A 1 81 ? -11.458 5.140 16.799 1.00 93.12 81 GLU A N 1
ATOM 674 C CA . GLU A 1 81 ? -11.448 4.995 15.349 1.00 93.12 81 GLU A CA 1
ATOM 675 C C . GLU A 1 81 ? -10.618 3.774 14.945 1.00 93.12 81 GLU A C 1
ATOM 677 O O . GLU A 1 81 ? -11.153 2.863 14.323 1.00 93.12 81 GLU A O 1
ATOM 682 N N . ILE A 1 82 ? -9.371 3.673 15.420 1.00 93.81 82 ILE A N 1
ATOM 683 C CA . ILE A 1 82 ? -8.493 2.523 15.150 1.00 93.81 82 ILE A CA 1
ATOM 684 C C . ILE A 1 82 ? -9.137 1.202 15.597 1.00 93.81 82 ILE A C 1
ATOM 686 O O . ILE A 1 82 ? -9.127 0.229 14.850 1.00 93.81 82 ILE A O 1
ATOM 690 N N . ILE A 1 83 ? -9.724 1.150 16.796 1.00 93.81 83 ILE A N 1
ATOM 691 C CA . ILE A 1 83 ? -10.382 -0.064 17.304 1.00 93.81 83 ILE A CA 1
ATOM 692 C C . ILE A 1 83 ? -11.596 -0.439 16.447 1.00 93.81 83 ILE A C 1
ATOM 694 O O . ILE A 1 83 ? -11.790 -1.618 16.160 1.00 93.81 83 ILE A O 1
ATOM 698 N N . THR A 1 84 ? -12.370 0.550 15.999 1.00 94.12 84 THR A N 1
ATOM 699 C CA . THR A 1 84 ? -13.518 0.332 15.107 1.00 94.12 84 THR A CA 1
ATOM 700 C C . THR A 1 84 ? -13.062 -0.243 13.768 1.00 94.12 84 THR A C 1
ATOM 702 O O . THR A 1 84 ? -13.650 -1.204 13.284 1.00 94.12 84 THR A O 1
ATOM 705 N N . GLU A 1 85 ? -11.975 0.275 13.196 1.00 94.19 85 GLU A N 1
ATOM 706 C CA . GLU A 1 85 ? -11.399 -0.268 11.961 1.00 94.19 85 GLU A CA 1
ATOM 707 C C . GLU A 1 85 ? -10.909 -1.711 12.147 1.00 94.19 85 GLU A C 1
ATOM 709 O O . GLU A 1 85 ? -11.193 -2.581 11.321 1.00 94.19 85 GLU A O 1
ATOM 714 N N . LEU A 1 86 ? -10.259 -2.016 13.277 1.00 95.00 86 LEU A N 1
ATOM 715 C CA . LEU A 1 86 ? -9.805 -3.371 13.614 1.00 95.00 86 LEU A CA 1
ATOM 716 C C . LEU A 1 86 ? -10.957 -4.379 13.758 1.00 95.00 86 LEU A C 1
ATOM 718 O O . LEU A 1 86 ? -10.727 -5.583 13.642 1.00 95.00 86 LEU A O 1
ATOM 722 N N . HIS A 1 87 ? -12.203 -3.942 13.968 1.00 92.88 87 HIS A N 1
ATOM 723 C CA . HIS A 1 87 ? -13.367 -4.841 13.963 1.00 92.88 87 HIS A CA 1
ATOM 724 C C . HIS A 1 87 ? -13.649 -5.457 12.595 1.00 92.88 87 HIS A C 1
ATOM 726 O O . HIS A 1 87 ? -14.308 -6.491 12.531 1.00 92.88 87 HIS A O 1
ATOM 732 N N . SER A 1 88 ? -13.120 -4.878 11.516 1.00 91.44 88 SER A N 1
ATOM 733 C CA . SER A 1 88 ? -13.196 -5.481 10.182 1.00 91.44 88 SER A CA 1
ATOM 734 C C . SER A 1 88 ? -12.276 -6.699 10.012 1.00 91.44 88 SER A C 1
ATOM 736 O O . SER A 1 88 ? -12.422 -7.438 9.037 1.00 91.44 88 SER A O 1
ATOM 738 N N . ALA A 1 89 ? -11.341 -6.942 10.944 1.00 90.38 89 ALA A N 1
ATOM 739 C CA . ALA A 1 89 ? -10.456 -8.100 10.895 1.00 90.38 89 ALA A CA 1
ATOM 740 C C . ALA A 1 89 ? -11.256 -9.420 10.974 1.00 90.38 89 ALA A C 1
ATOM 742 O O . ALA A 1 89 ? -12.125 -9.554 11.840 1.00 90.38 89 ALA A O 1
ATOM 743 N N . PRO A 1 90 ? -10.946 -10.440 10.143 1.00 85.50 90 PRO A N 1
ATOM 744 C CA . PRO A 1 90 ? -11.743 -11.671 10.082 1.00 85.50 90 PRO A CA 1
ATOM 745 C C . PRO A 1 90 ? -11.739 -12.465 11.392 1.00 85.50 90 PRO A C 1
ATOM 747 O O . PRO A 1 90 ? -12.686 -13.191 11.694 1.00 85.50 90 PRO A O 1
ATOM 750 N N . LYS A 1 91 ? -10.645 -12.360 12.155 1.00 89.69 91 LYS A N 1
ATOM 751 C CA . LYS A 1 91 ? -10.441 -13.059 13.423 1.00 89.69 91 LYS A CA 1
ATOM 752 C C . LYS A 1 91 ? -10.019 -12.066 14.502 1.00 89.69 91 LYS A C 1
ATOM 754 O O . LYS A 1 91 ? -9.107 -11.276 14.258 1.00 89.69 91 LYS A O 1
ATOM 759 N N . PRO A 1 92 ? -10.570 -12.165 15.725 1.00 86.81 92 PRO A N 1
ATOM 760 C CA . PRO A 1 92 ? -10.159 -11.309 16.835 1.00 86.81 92 PRO A CA 1
ATOM 761 C C . PRO A 1 92 ? -8.656 -11.364 17.122 1.00 86.81 92 PRO A C 1
ATOM 763 O O . PRO A 1 92 ? -8.057 -10.331 17.383 1.00 86.81 92 PRO A O 1
ATOM 766 N N . SER A 1 93 ? -8.024 -12.537 17.001 1.00 88.38 93 SER A N 1
ATOM 767 C CA . SER A 1 93 ? -6.584 -12.710 17.241 1.00 88.38 93 SER A CA 1
ATOM 768 C C . SER A 1 93 ? -5.693 -11.913 16.285 1.00 88.38 93 SER A C 1
ATOM 770 O O . SER A 1 93 ? -4.561 -11.604 16.633 1.00 88.38 93 SER A O 1
ATOM 772 N N . GLU A 1 94 ? -6.179 -11.575 15.087 1.00 89.62 94 GLU A N 1
ATOM 773 C CA . GLU A 1 94 ? -5.401 -10.801 14.115 1.00 89.62 94 GLU A CA 1
ATOM 774 C C . GLU A 1 94 ? -5.380 -9.305 14.443 1.00 89.62 94 GLU A C 1
ATOM 776 O O . GLU A 1 94 ? -4.465 -8.619 14.004 1.00 89.62 94 GLU A O 1
ATOM 781 N N . LYS A 1 95 ? -6.325 -8.794 15.250 1.00 93.06 95 LYS A N 1
ATOM 782 C CA . LYS A 1 95 ? -6.399 -7.366 15.609 1.00 93.06 95 LYS A CA 1
ATOM 783 C C . LYS A 1 95 ? -5.081 -6.853 16.206 1.00 93.06 95 LYS A C 1
ATOM 785 O O . LYS A 1 95 ? -4.601 -5.790 15.822 1.00 93.06 95 LYS A O 1
ATOM 790 N N . GLN A 1 96 ? -4.493 -7.627 17.121 1.00 90.19 96 GLN A N 1
ATOM 791 C CA . GLN A 1 96 ? -3.228 -7.275 17.768 1.00 90.19 96 GLN A CA 1
ATOM 792 C C . GLN A 1 96 ? -2.061 -7.308 16.779 1.00 90.19 96 GLN A C 1
ATOM 794 O O . GLN A 1 96 ? -1.256 -6.381 16.774 1.00 90.19 96 GLN A O 1
ATOM 799 N N . ASN A 1 97 ? -1.998 -8.338 15.933 1.00 92.62 97 ASN A N 1
ATOM 800 C CA . ASN A 1 97 ? -0.935 -8.482 14.940 1.00 92.62 97 ASN A CA 1
ATOM 801 C C . ASN A 1 97 ? -0.979 -7.341 13.926 1.00 92.62 97 ASN A C 1
ATOM 803 O O . ASN A 1 97 ? 0.038 -6.708 13.705 1.00 92.62 97 ASN A O 1
ATOM 807 N N . ILE A 1 98 ? -2.161 -7.002 13.403 1.00 93.75 98 ILE A N 1
ATOM 808 C CA . ILE A 1 98 ? -2.354 -5.871 12.484 1.00 93.75 98 ILE A CA 1
ATOM 809 C C . ILE A 1 98 ? -1.806 -4.580 13.096 1.00 93.75 98 ILE A C 1
ATOM 811 O O . ILE A 1 98 ? -1.076 -3.833 12.449 1.00 93.75 98 ILE A O 1
ATOM 815 N N . LEU A 1 99 ? -2.146 -4.304 14.356 1.00 92.62 99 LEU A N 1
ATOM 816 C CA . LEU A 1 99 ? -1.653 -3.107 15.024 1.00 92.62 99 LEU A CA 1
ATOM 817 C C . LEU A 1 99 ? -0.137 -3.164 15.259 1.00 92.62 99 LEU A C 1
ATOM 819 O O . LEU A 1 99 ? 0.535 -2.146 15.113 1.00 92.62 99 LEU A O 1
ATOM 823 N N . GLN A 1 100 ? 0.398 -4.326 15.627 1.00 91.50 100 GLN A N 1
ATOM 824 C CA . GLN A 1 100 ? 1.833 -4.525 15.800 1.00 91.50 100 GLN A CA 1
ATOM 825 C C . GLN A 1 100 ? 2.590 -4.285 14.490 1.00 91.50 100 GLN A C 1
ATOM 827 O O . GLN A 1 100 ? 3.482 -3.444 14.467 1.00 91.50 100 GLN A O 1
ATOM 832 N N . GLU A 1 101 ? 2.159 -4.942 13.412 1.00 94.31 101 GLU A N 1
ATOM 833 C CA . GLU A 1 101 ? 2.677 -4.809 12.048 1.00 94.31 101 GLU A CA 1
ATOM 834 C C . GLU A 1 101 ? 2.746 -3.323 11.639 1.00 94.31 101 GLU A C 1
ATOM 836 O O . GLU A 1 101 ? 3.781 -2.852 11.182 1.00 94.31 101 GLU A O 1
ATOM 841 N N . VAL A 1 102 ? 1.680 -2.545 11.880 1.00 93.38 102 VAL A N 1
ATOM 842 C CA . VAL A 1 102 ? 1.638 -1.103 11.554 1.00 93.38 102 VAL A CA 1
ATOM 843 C C . VAL A 1 102 ? 2.590 -0.267 12.411 1.00 93.38 102 VAL A C 1
ATOM 845 O O . VAL A 1 102 ? 3.175 0.699 11.923 1.00 93.38 102 VAL A O 1
ATOM 848 N N . LEU A 1 103 ? 2.718 -0.583 13.701 1.00 90.00 103 LEU A N 1
ATOM 849 C CA . LEU A 1 103 ? 3.583 0.164 14.620 1.00 90.00 103 LEU A CA 1
ATOM 850 C C . LEU A 1 103 ? 5.073 -0.149 14.425 1.00 90.00 103 LEU A C 1
ATOM 852 O O . LEU A 1 103 ? 5.909 0.654 14.843 1.00 90.00 103 LEU A O 1
ATOM 856 N N . GLU A 1 104 ? 5.385 -1.292 13.817 1.00 91.00 104 GLU A N 1
ATOM 857 C CA . GLU A 1 104 ? 6.741 -1.739 13.490 1.00 91.00 104 GLU A CA 1
ATOM 858 C C . GLU A 1 104 ? 7.234 -1.235 12.129 1.00 91.00 104 GLU A C 1
ATOM 860 O O . GLU A 1 104 ? 8.436 -1.303 11.890 1.00 91.00 104 GLU A O 1
ATOM 865 N N . VAL A 1 105 ? 6.361 -0.669 11.280 1.00 90.81 105 VAL A N 1
ATOM 866 C CA . VAL A 1 105 ? 6.785 -0.024 10.026 1.00 90.81 105 VAL A CA 1
ATOM 867 C C . VAL A 1 105 ? 7.838 1.038 10.331 1.00 90.81 105 VAL A C 1
ATOM 869 O O . VAL A 1 105 ? 7.619 1.962 11.121 1.00 90.81 105 VAL A O 1
ATOM 872 N N . GLU A 1 106 ? 8.986 0.912 9.686 1.00 90.00 106 GLU A N 1
ATOM 873 C CA . GLU A 1 106 ? 10.128 1.791 9.864 1.00 90.00 106 GLU A CA 1
ATOM 874 C C . GLU A 1 106 ? 10.931 1.805 8.571 1.00 90.00 106 GLU A C 1
ATOM 876 O O . GLU A 1 106 ? 11.156 0.763 7.972 1.00 90.00 106 GLU A O 1
ATOM 881 N N . ASN A 1 107 ? 11.360 2.986 8.140 1.00 85.56 107 ASN A N 1
ATOM 882 C CA . ASN A 1 107 ? 12.274 3.098 7.013 1.00 85.56 107 ASN A CA 1
ATOM 883 C C . ASN A 1 107 ? 13.662 2.588 7.429 1.00 85.56 107 ASN A C 1
ATOM 885 O O . ASN A 1 107 ? 14.301 3.198 8.291 1.00 85.56 107 ASN A O 1
ATOM 889 N N . GLU A 1 108 ? 14.142 1.520 6.789 1.00 80.81 108 GLU A N 1
ATOM 890 C CA . GLU A 1 108 ? 15.447 0.912 7.084 1.00 80.81 108 GLU A CA 1
ATOM 891 C C . GLU A 1 108 ? 16.642 1.873 6.914 1.00 80.81 108 GLU A C 1
ATOM 893 O O . GLU A 1 108 ? 17.625 1.770 7.650 1.00 80.81 108 GLU A O 1
ATOM 898 N N . ASP A 1 109 ? 16.567 2.841 5.993 1.00 79.81 109 ASP A N 1
ATOM 899 C CA . ASP A 1 109 ? 17.675 3.749 5.672 1.00 79.81 109 ASP A CA 1
ATOM 900 C C . ASP A 1 109 ? 17.891 4.834 6.741 1.00 79.81 109 ASP A C 1
ATOM 902 O O . ASP A 1 109 ? 19.018 5.290 6.958 1.00 79.81 109 ASP A O 1
ATOM 906 N N . ASN A 1 110 ? 16.818 5.313 7.381 1.00 80.88 110 ASN A N 1
ATOM 907 C CA . ASN A 1 110 ? 16.879 6.487 8.264 1.00 80.88 110 ASN A CA 1
ATOM 908 C C . ASN A 1 110 ? 16.126 6.347 9.600 1.00 80.88 110 ASN A C 1
ATOM 910 O O . ASN A 1 110 ? 16.136 7.287 10.399 1.00 80.88 110 ASN A O 1
ATOM 914 N N . GLY A 1 111 ? 15.480 5.208 9.852 1.00 84.00 111 GLY A N 1
ATOM 915 C CA . GLY A 1 111 ? 14.717 4.936 11.071 1.00 84.00 111 GLY A CA 1
ATOM 916 C C . GLY A 1 111 ? 13.431 5.759 11.213 1.00 84.00 111 GLY A C 1
ATOM 917 O O . GLY A 1 111 ? 12.895 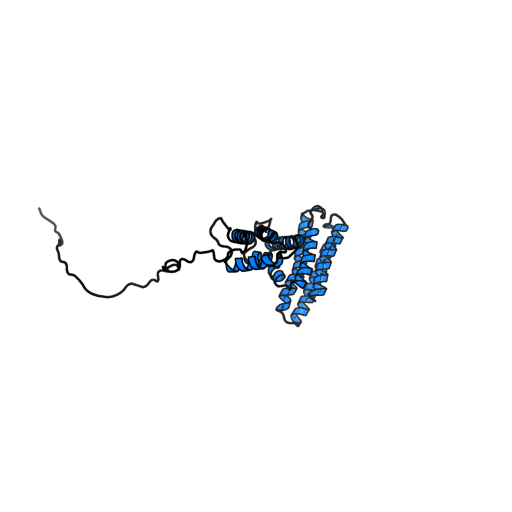5.906 12.316 1.00 84.00 111 GLY A O 1
ATOM 918 N N . SER A 1 112 ? 12.939 6.366 10.125 1.00 86.44 112 SER A N 1
ATOM 919 C CA . SER A 1 112 ? 11.686 7.127 10.154 1.00 86.44 112 SER A CA 1
ATOM 920 C C . SER A 1 112 ? 10.522 6.195 10.450 1.00 86.44 112 SER A C 1
ATOM 922 O O . SER A 1 112 ? 10.381 5.150 9.822 1.00 86.44 112 SER A O 1
ATOM 924 N N . LYS A 1 113 ? 9.660 6.599 11.384 1.00 88.44 113 LYS A N 1
ATOM 925 C CA . LYS A 1 113 ? 8.471 5.843 11.796 1.00 88.44 113 LYS A CA 1
ATOM 926 C C . LYS A 1 113 ? 7.204 6.554 11.328 1.00 88.44 113 LYS A C 1
ATOM 928 O O . LYS A 1 113 ? 7.200 7.788 11.282 1.00 88.44 113 LYS A O 1
ATOM 933 N N . PRO A 1 114 ? 6.108 5.823 11.062 1.00 88.38 114 PRO A N 1
ATOM 934 C CA . PRO A 1 114 ? 4.859 6.421 10.625 1.00 88.38 114 PRO A CA 1
ATOM 935 C C . PRO A 1 114 ? 4.329 7.376 11.689 1.00 88.38 114 PRO A C 1
ATOM 937 O O . PRO A 1 114 ? 4.383 7.112 12.898 1.00 88.38 114 PRO A O 1
ATOM 940 N N . ASP A 1 115 ? 3.806 8.513 11.250 1.00 87.69 115 ASP A N 1
ATOM 941 C CA . ASP A 1 115 ? 3.185 9.482 12.137 1.00 87.69 115 ASP A CA 1
ATOM 942 C C . ASP A 1 115 ? 1.777 9.019 12.566 1.00 87.69 115 ASP A C 1
ATOM 944 O O . ASP A 1 115 ? 1.345 7.890 12.325 1.00 87.69 115 ASP A O 1
ATOM 948 N N . LYS A 1 116 ? 1.047 9.877 13.283 1.00 88.25 116 LYS A N 1
ATOM 949 C CA . LYS A 1 116 ? -0.308 9.537 13.737 1.00 88.25 116 LYS A CA 1
ATOM 950 C C . LYS A 1 116 ? -1.282 9.346 12.565 1.00 88.25 116 LYS A C 1
ATOM 952 O O . LYS A 1 116 ? -2.134 8.465 12.638 1.00 88.25 116 LYS A O 1
ATOM 957 N N . LYS A 1 117 ? -1.188 10.191 11.531 1.00 90.44 117 LYS A N 1
ATOM 958 C CA . LYS A 1 117 ? -2.092 10.194 10.372 1.00 90.44 117 LYS A CA 1
ATOM 959 C C . LYS A 1 117 ? -1.897 8.910 9.564 1.00 90.44 117 LYS A C 1
ATOM 961 O O . LYS A 1 117 ? -2.868 8.199 9.321 1.00 90.44 117 LYS A O 1
ATOM 966 N N . MET A 1 118 ? -0.646 8.577 9.273 1.00 91.75 118 MET A N 1
ATOM 967 C CA . MET A 1 118 ? -0.247 7.391 8.529 1.00 91.75 118 MET A CA 1
ATOM 968 C C . MET A 1 118 ? -0.654 6.101 9.245 1.00 91.75 118 MET A C 1
ATOM 970 O O . MET A 1 118 ? -1.227 5.224 8.614 1.00 91.75 118 MET A O 1
ATOM 974 N N . ILE A 1 119 ? -0.471 5.993 10.569 1.00 92.81 119 ILE A N 1
ATOM 975 C CA . ILE A 1 119 ? -0.915 4.801 11.322 1.00 92.81 119 ILE A CA 1
ATOM 976 C C . ILE A 1 119 ? -2.423 4.571 11.170 1.00 92.81 119 ILE A C 1
ATOM 978 O O . ILE A 1 119 ? -2.851 3.443 10.934 1.00 92.81 119 ILE A O 1
ATOM 982 N N . LYS A 1 120 ? -3.237 5.628 11.278 1.00 93.50 120 LYS A N 1
ATOM 983 C CA . LYS A 1 120 ? -4.696 5.515 11.117 1.00 93.50 120 LYS A CA 1
ATOM 984 C C . LYS A 1 120 ? -5.065 5.040 9.711 1.00 93.50 120 LYS A C 1
ATOM 986 O O . LYS A 1 120 ? -5.874 4.127 9.572 1.00 93.50 120 LYS A O 1
ATOM 991 N N . GLN A 1 121 ? -4.433 5.622 8.691 1.00 94.81 121 GLN A N 1
ATOM 992 C CA . GLN A 1 121 ? -4.631 5.235 7.292 1.00 94.81 121 GLN A CA 1
ATOM 993 C C . GLN A 1 121 ? -4.216 3.783 7.043 1.00 94.81 121 GLN A C 1
ATOM 995 O O . GLN A 1 121 ? -4.958 3.036 6.416 1.00 94.81 121 GLN A O 1
ATOM 1000 N N . LEU A 1 122 ? -3.073 3.350 7.579 1.00 95.75 122 LEU A N 1
ATOM 1001 C CA . LEU A 1 122 ? -2.599 1.977 7.424 1.00 95.75 122 LEU A CA 1
ATOM 1002 C C . LEU A 1 122 ? -3.550 0.977 8.066 1.00 95.75 122 LEU A C 1
ATOM 1004 O O . LEU A 1 122 ? -3.929 0.016 7.403 1.00 95.75 122 LEU A O 1
ATOM 1008 N N . VAL A 1 123 ? -4.000 1.220 9.303 1.00 95.81 123 VAL A N 1
ATOM 1009 C CA . VAL A 1 123 ? -4.991 0.344 9.942 1.00 95.81 123 VAL A CA 1
ATOM 1010 C C . VAL A 1 123 ? -6.262 0.267 9.095 1.00 95.81 123 VAL A C 1
ATOM 1012 O O . VAL A 1 123 ? -6.708 -0.836 8.802 1.00 95.81 123 VAL A O 1
ATOM 1015 N N . HIS A 1 124 ? -6.809 1.398 8.642 1.00 95.31 124 HIS A N 1
ATOM 1016 C CA . HIS A 1 124 ? -8.002 1.412 7.785 1.00 95.31 124 HIS A CA 1
ATOM 1017 C C . HIS A 1 124 ? -7.799 0.630 6.471 1.00 95.31 124 HIS A C 1
ATOM 1019 O O . HIS A 1 124 ? -8.661 -0.141 6.035 1.00 95.31 124 HIS A O 1
ATOM 1025 N N . LEU A 1 125 ? -6.638 0.798 5.833 1.00 95.00 125 LEU A N 1
ATOM 1026 C CA . LEU A 1 125 ? -6.318 0.153 4.563 1.00 95.00 125 LEU A CA 1
ATOM 1027 C C . LEU A 1 125 ? -6.170 -1.362 4.697 1.00 95.00 125 LEU A C 1
ATOM 1029 O O . LEU A 1 125 ? -6.657 -2.087 3.826 1.00 95.00 125 LEU A O 1
ATOM 1033 N N . ILE A 1 126 ? -5.504 -1.841 5.750 1.00 95.12 126 ILE A N 1
ATOM 1034 C CA . ILE A 1 126 ? -5.142 -3.258 5.886 1.00 95.12 126 ILE A CA 1
ATOM 1035 C C . ILE A 1 126 ? -6.139 -4.062 6.723 1.00 95.12 126 ILE A C 1
ATOM 1037 O O . ILE A 1 126 ? -6.171 -5.292 6.615 1.00 95.12 126 ILE A O 1
ATOM 1041 N N . ALA A 1 127 ? -6.968 -3.409 7.542 1.00 92.69 127 ALA A N 1
ATOM 1042 C CA . ALA A 1 127 ? -7.972 -4.108 8.324 1.00 92.69 127 ALA A CA 1
ATOM 1043 C C . ALA A 1 127 ? -8.981 -4.817 7.396 1.00 92.69 127 ALA A C 1
ATOM 1045 O O . ALA A 1 127 ? -9.393 -4.320 6.337 1.00 92.69 127 ALA A O 1
ATOM 1046 N N . GLY A 1 128 ? -9.283 -6.069 7.746 1.00 90.38 128 GLY A N 1
ATOM 1047 C CA . GLY A 1 128 ? -10.121 -6.957 6.939 1.00 90.38 128 GLY A CA 1
ATOM 1048 C C . GLY A 1 128 ? -9.459 -7.531 5.681 1.00 90.38 128 GLY A C 1
ATOM 1049 O O . GLY A 1 128 ? -10.130 -8.243 4.934 1.00 90.38 128 GLY A O 1
ATOM 1050 N N . ARG A 1 129 ? -8.171 -7.255 5.420 1.00 93.06 129 ARG A N 1
ATOM 1051 C CA . ARG A 1 129 ? -7.440 -7.836 4.281 1.00 93.06 129 ARG A CA 1
ATOM 1052 C C . ARG A 1 129 ? -6.664 -9.105 4.662 1.00 93.06 129 ARG A C 1
ATOM 1054 O O . ARG A 1 129 ? -6.212 -9.223 5.805 1.00 93.06 129 ARG A O 1
ATOM 1061 N N . PRO A 1 130 ? -6.472 -10.043 3.712 1.00 92.75 130 PRO A N 1
ATOM 1062 C CA . PRO A 1 130 ? -5.570 -11.177 3.889 1.00 92.75 130 PRO A CA 1
ATOM 1063 C C . PRO A 1 130 ? -4.131 -10.727 4.157 1.00 92.75 130 PRO A C 1
ATOM 1065 O O . PRO A 1 130 ? -3.691 -9.704 3.640 1.00 92.75 130 PRO A O 1
ATOM 1068 N N . GLU A 1 131 ? -3.379 -11.544 4.888 1.00 92.81 131 GLU A N 1
ATOM 1069 C CA . GLU A 1 131 ? -1.997 -11.274 5.308 1.00 92.81 131 GLU A CA 1
ATOM 1070 C C . GLU A 1 131 ? -1.072 -10.803 4.170 1.00 92.81 131 GLU A C 1
ATOM 1072 O O . GLU A 1 131 ? -0.445 -9.755 4.284 1.00 92.81 131 GLU A O 1
ATOM 1077 N N . ALA A 1 132 ? -1.060 -11.500 3.028 1.00 92.88 132 ALA A N 1
ATOM 1078 C CA . ALA A 1 132 ? -0.227 -11.118 1.881 1.00 92.88 132 ALA A CA 1
ATOM 1079 C C . ALA A 1 132 ? -0.549 -9.710 1.337 1.00 92.88 132 ALA A C 1
ATOM 1081 O O . ALA A 1 132 ? 0.341 -8.980 0.907 1.00 92.88 132 ALA A O 1
ATOM 1082 N N . GLU A 1 133 ? -1.824 -9.308 1.368 1.00 94.56 133 GLU A N 1
ATOM 1083 C CA . GLU A 1 133 ? -2.236 -7.961 0.967 1.00 94.56 133 GLU A CA 1
ATOM 1084 C C . GLU A 1 133 ? -1.849 -6.912 2.013 1.00 94.56 133 GLU A C 1
ATOM 1086 O O . GLU A 1 133 ? -1.478 -5.801 1.637 1.00 94.56 133 GLU A O 1
ATOM 1091 N N . ARG A 1 134 ? -1.901 -7.260 3.309 1.00 94.50 134 ARG A N 1
ATOM 1092 C CA . ARG A 1 134 ? -1.441 -6.372 4.387 1.00 94.50 134 ARG A CA 1
ATOM 1093 C C . ARG A 1 134 ? 0.036 -6.049 4.210 1.00 94.50 134 ARG A C 1
ATOM 1095 O O . ARG A 1 134 ? 0.381 -4.875 4.138 1.00 94.50 134 ARG A O 1
ATOM 1102 N N . PHE A 1 135 ? 0.880 -7.068 4.045 1.00 94.81 135 PHE A N 1
ATOM 1103 C CA . PHE A 1 135 ? 2.319 -6.867 3.874 1.00 94.81 135 PHE A CA 1
ATOM 1104 C C . PHE A 1 135 ? 2.662 -6.050 2.633 1.00 94.81 135 PHE A C 1
ATOM 1106 O O . PHE A 1 135 ? 3.503 -5.165 2.712 1.00 94.81 135 PHE A O 1
ATOM 1113 N N . ALA A 1 136 ? 1.959 -6.258 1.519 1.00 95.12 136 ALA A N 1
ATOM 1114 C CA . ALA A 1 136 ? 2.173 -5.447 0.324 1.00 95.12 136 ALA A CA 1
ATOM 1115 C C . ALA A 1 136 ? 1.856 -3.951 0.537 1.00 95.12 136 ALA A C 1
ATOM 1117 O O . ALA A 1 136 ? 2.518 -3.090 -0.036 1.00 95.12 136 ALA A O 1
ATOM 1118 N N . ILE A 1 137 ? 0.846 -3.626 1.353 1.00 95.88 137 ILE A N 1
ATOM 1119 C CA . ILE A 1 137 ? 0.520 -2.234 1.704 1.00 95.88 137 ILE A CA 1
ATOM 1120 C C . ILE A 1 137 ? 1.555 -1.664 2.681 1.00 95.88 137 ILE A C 1
ATOM 1122 O O . ILE A 1 137 ? 1.938 -0.506 2.541 1.00 95.88 137 ILE A O 1
ATOM 1126 N N . LEU A 1 138 ? 2.012 -2.457 3.653 1.00 94.69 138 LEU A N 1
ATOM 1127 C CA . LEU A 1 138 ? 3.021 -2.039 4.631 1.00 94.69 138 LEU A CA 1
ATOM 1128 C C . LEU A 1 138 ? 4.384 -1.778 3.974 1.00 94.69 138 LEU A C 1
ATOM 1130 O O . LEU A 1 138 ? 5.024 -0.783 4.289 1.00 94.69 138 LEU A O 1
ATOM 1134 N N . GLU A 1 139 ? 4.791 -2.596 3.007 1.00 92.12 139 GLU A N 1
ATOM 1135 C CA . GLU A 1 139 ? 6.025 -2.378 2.243 1.00 92.12 139 GLU A CA 1
ATOM 1136 C C . GLU A 1 139 ? 5.937 -1.117 1.365 1.00 92.12 139 GLU A C 1
ATOM 1138 O O . GLU A 1 139 ? 6.873 -0.322 1.284 1.00 92.12 139 GLU A O 1
ATOM 1143 N N . PHE A 1 140 ? 4.772 -0.867 0.756 1.00 92.94 140 PHE A N 1
ATOM 1144 C CA . PHE A 1 140 ? 4.529 0.394 0.056 1.00 92.94 140 PHE A CA 1
ATOM 1145 C C . PHE A 1 140 ? 4.607 1.602 1.003 1.00 92.94 140 PHE A C 1
ATOM 1147 O O . PHE A 1 140 ? 5.157 2.644 0.646 1.00 92.94 140 PHE A O 1
ATOM 1154 N N . ALA A 1 141 ? 4.090 1.453 2.223 1.00 92.19 141 ALA A N 1
ATOM 1155 C CA . ALA A 1 141 ? 4.150 2.468 3.266 1.00 92.19 141 ALA A CA 1
ATOM 1156 C C . ALA A 1 141 ? 5.586 2.765 3.710 1.00 92.19 141 ALA A C 1
ATOM 1158 O O . ALA A 1 141 ? 5.953 3.922 3.903 1.00 92.19 141 ALA A O 1
ATOM 1159 N N . GLU A 1 142 ? 6.413 1.733 3.832 1.00 90.50 142 GLU A N 1
ATOM 1160 C CA . GLU A 1 142 ? 7.839 1.874 4.103 1.00 90.50 142 GLU A CA 1
ATOM 1161 C C . GLU A 1 142 ? 8.542 2.658 2.985 1.00 90.50 142 GLU A C 1
ATOM 1163 O O . GLU A 1 142 ? 9.295 3.597 3.254 1.00 90.50 142 GLU A O 1
ATOM 1168 N N . ASN A 1 143 ? 8.215 2.360 1.722 1.00 87.94 143 ASN A N 1
ATOM 1169 C CA . ASN A 1 143 ? 8.723 3.127 0.587 1.00 87.94 143 ASN A CA 1
ATOM 1170 C C . ASN A 1 143 ? 8.240 4.590 0.607 1.00 87.94 143 ASN A C 1
ATOM 1172 O O . ASN A 1 143 ? 8.990 5.492 0.246 1.00 87.94 143 ASN A O 1
ATOM 1176 N N . GLU A 1 144 ? 7.018 4.872 1.064 1.00 87.06 144 GLU A N 1
ATOM 1177 C CA . GLU A 1 144 ? 6.554 6.249 1.284 1.00 87.06 144 GLU A CA 1
ATOM 1178 C C . GLU A 1 144 ? 7.340 6.967 2.388 1.00 87.06 144 GLU A C 1
ATOM 1180 O O . GLU A 1 144 ? 7.660 8.143 2.240 1.00 87.06 144 GLU A O 1
ATOM 1185 N N . LEU A 1 145 ? 7.743 6.287 3.462 1.00 86.50 145 LEU A N 1
ATOM 1186 C CA . LEU A 1 145 ? 8.588 6.907 4.492 1.00 86.50 145 LEU A CA 1
ATOM 1187 C C . LEU A 1 145 ? 9.959 7.345 3.951 1.00 86.50 145 LEU A C 1
ATOM 1189 O O . LEU A 1 145 ? 10.636 8.164 4.574 1.00 86.50 145 LEU A O 1
ATOM 1193 N N . LYS A 1 146 ? 10.389 6.817 2.799 1.00 81.62 146 LYS A N 1
ATOM 1194 C CA . LYS A 1 146 ? 11.589 7.262 2.074 1.00 81.62 146 LYS A CA 1
ATOM 1195 C C . LYS A 1 146 ? 11.353 8.545 1.275 1.00 81.62 146 LYS A C 1
ATOM 1197 O O . LYS A 1 146 ? 12.276 9.348 1.133 1.00 81.62 146 LYS A O 1
ATOM 1202 N N . TYR A 1 147 ? 10.130 8.769 0.798 1.00 72.75 147 TYR A N 1
ATOM 1203 C CA . TYR A 1 147 ? 9.777 9.861 -0.107 1.00 72.75 147 TYR A CA 1
ATOM 1204 C C . TYR A 1 147 ? 8.539 10.607 0.401 1.00 72.75 147 TYR A C 1
ATOM 1206 O O . TYR A 1 147 ? 7.429 10.093 0.306 1.00 72.75 147 TYR A O 1
ATOM 1214 N N . THR A 1 148 ? 8.696 11.850 0.873 1.00 65.88 148 THR A N 1
ATOM 1215 C CA . THR A 1 148 ? 7.615 12.698 1.425 1.00 65.88 148 THR A CA 1
ATOM 1216 C C . THR A 1 148 ? 6.587 13.125 0.363 1.00 65.88 148 THR A C 1
ATOM 1218 O O . THR A 1 148 ? 6.526 14.288 -0.031 1.00 65.88 148 THR A O 1
ATOM 1221 N N . 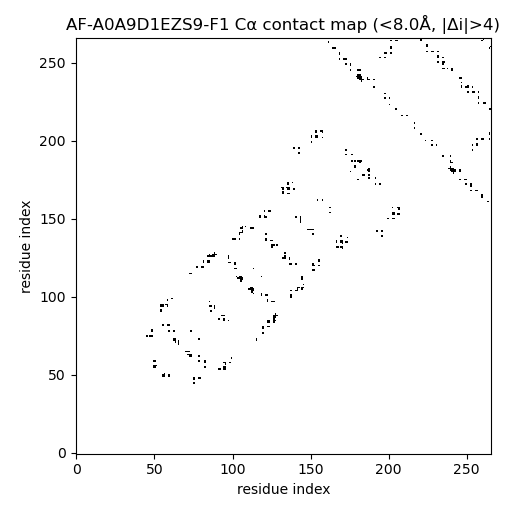THR A 1 149 ? 5.819 12.168 -0.146 1.00 68.31 149 THR A N 1
ATOM 1222 C CA . THR A 1 149 ? 4.964 12.293 -1.334 1.00 68.31 149 THR A CA 1
ATOM 1223 C C . THR A 1 149 ? 3.485 12.009 -1.024 1.00 68.31 149 THR A C 1
ATOM 1225 O O . THR A 1 149 ? 2.628 12.239 -1.868 1.00 68.31 149 THR A O 1
ATOM 1228 N N . GLU A 1 150 ? 3.155 11.552 0.188 1.00 82.12 150 GLU A N 1
ATOM 1229 C CA . GLU A 1 150 ? 1.791 11.267 0.682 1.00 82.12 150 GLU A CA 1
ATOM 1230 C C . GLU A 1 150 ? 0.877 10.329 -0.165 1.00 82.12 150 GLU A C 1
ATOM 1232 O O . GLU A 1 150 ? -0.351 10.466 -0.081 1.00 82.12 150 GLU A O 1
ATOM 1237 N N . PRO A 1 151 ? 1.368 9.355 -0.967 1.00 83.38 151 PRO A N 1
ATOM 1238 C CA . PRO A 1 151 ? 0.491 8.519 -1.792 1.00 83.38 151 PRO A CA 1
ATOM 1239 C C . PRO A 1 151 ? -0.464 7.622 -0.991 1.00 83.38 151 PRO A C 1
ATOM 1241 O O . PRO A 1 151 ? -1.520 7.263 -1.510 1.00 83.38 151 PRO A O 1
ATOM 1244 N N . LEU A 1 152 ? -0.172 7.276 0.266 1.00 89.81 152 LEU A N 1
ATOM 1245 C CA . LEU A 1 152 ? -1.111 6.564 1.136 1.00 89.81 152 LEU A CA 1
ATOM 1246 C C . LEU A 1 152 ? -2.366 7.379 1.429 1.00 89.81 152 LEU A C 1
ATOM 1248 O O . LEU A 1 152 ? -3.441 6.797 1.571 1.00 89.81 152 LEU A O 1
ATOM 1252 N N . THR A 1 153 ? -2.260 8.709 1.498 1.00 91.00 153 THR A N 1
ATOM 1253 C CA . THR A 1 153 ? -3.439 9.566 1.682 1.00 91.00 153 THR A CA 1
ATOM 1254 C C . THR A 1 153 ? -4.356 9.460 0.470 1.00 91.00 153 THR A C 1
ATOM 1256 O O . THR A 1 153 ? -5.535 9.136 0.634 1.00 91.00 153 THR A O 1
ATOM 1259 N N . ALA A 1 154 ? -3.794 9.625 -0.729 1.00 91.81 154 ALA A N 1
ATOM 1260 C CA . ALA A 1 154 ? -4.510 9.442 -1.986 1.00 91.81 154 ALA A CA 1
ATOM 1261 C C . ALA A 1 154 ? -5.136 8.046 -2.060 1.00 91.81 154 ALA A C 1
ATOM 1263 O O . ALA A 1 154 ? -6.336 7.902 -2.293 1.00 91.81 154 ALA A O 1
ATOM 1264 N N . PHE A 1 155 ? -4.352 7.009 -1.755 1.00 94.00 155 PHE A N 1
ATOM 1265 C CA . PHE A 1 155 ? -4.791 5.620 -1.804 1.00 94.00 155 PHE A CA 1
ATOM 1266 C C . PHE A 1 155 ? -5.956 5.336 -0.846 1.00 94.00 155 PHE A C 1
ATOM 1268 O O . PHE A 1 155 ? -6.951 4.714 -1.234 1.00 94.00 155 PHE A O 1
ATOM 1275 N N . ASN A 1 156 ? -5.878 5.847 0.383 1.00 92.69 156 ASN A N 1
ATOM 1276 C CA . ASN A 1 156 ? -6.928 5.733 1.391 1.00 92.69 156 ASN A CA 1
ATOM 1277 C C . ASN A 1 156 ? -8.247 6.385 0.942 1.00 92.69 156 ASN A C 1
ATOM 1279 O O . ASN A 1 156 ? -9.321 5.895 1.282 1.00 92.69 156 ASN A O 1
ATOM 1283 N N . ASN A 1 157 ? -8.179 7.437 0.123 1.00 92.19 157 ASN A N 1
ATOM 1284 C CA . ASN A 1 157 ? -9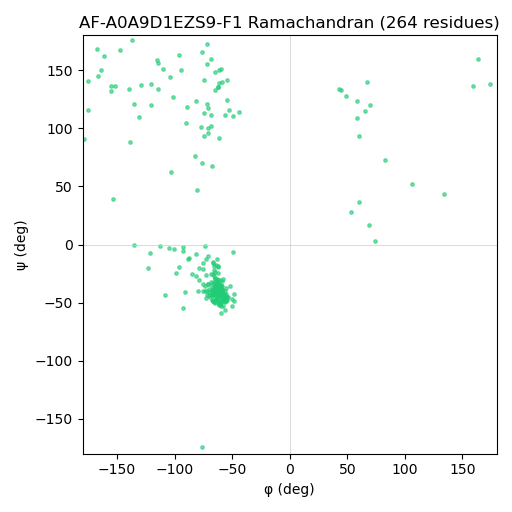.346 8.157 -0.390 1.00 92.19 157 ASN A CA 1
ATOM 1285 C C . ASN A 1 157 ? -10.012 7.477 -1.608 1.00 92.19 157 ASN A C 1
ATOM 1287 O O . ASN A 1 157 ? -11.088 7.903 -2.052 1.00 92.19 157 ASN A O 1
ATOM 1291 N N . ILE A 1 158 ? -9.405 6.435 -2.187 1.00 92.44 158 ILE A N 1
ATOM 1292 C CA . ILE A 1 158 ? -9.956 5.678 -3.326 1.00 92.44 158 ILE A CA 1
ATOM 1293 C C . ILE A 1 158 ? -11.115 4.770 -2.860 1.00 92.44 158 ILE A C 1
ATOM 1295 O O . ILE A 1 158 ? -11.031 4.157 -1.803 1.00 92.44 158 ILE A O 1
ATOM 1299 N N . PRO A 1 159 ? -12.209 4.599 -3.629 1.00 92.12 159 PRO A N 1
ATOM 1300 C CA . PRO A 1 159 ? -13.264 3.651 -3.264 1.00 92.12 159 PRO A CA 1
ATOM 1301 C C . PRO A 1 159 ? -12.743 2.211 -3.131 1.00 92.12 159 PRO A C 1
ATOM 1303 O O . PRO A 1 159 ? -11.997 1.744 -3.996 1.00 92.12 159 PRO A O 1
ATOM 1306 N N . ARG A 1 160 ? -13.213 1.458 -2.123 1.00 90.50 160 ARG A N 1
ATOM 1307 C CA . ARG A 1 160 ? -12.717 0.101 -1.788 1.00 90.50 160 ARG A CA 1
ATOM 1308 C C . ARG A 1 160 ? -12.605 -0.845 -2.991 1.00 90.50 160 ARG A C 1
ATOM 1310 O O . ARG A 1 160 ? -11.588 -1.501 -3.163 1.00 90.50 160 ARG A O 1
ATOM 1317 N N . LYS A 1 161 ? -13.594 -0.845 -3.894 1.00 91.62 161 LYS A N 1
ATOM 1318 C CA . LYS A 1 161 ? -13.583 -1.678 -5.117 1.00 91.62 161 LYS A CA 1
ATOM 1319 C C . LYS A 1 161 ? -12.368 -1.414 -6.019 1.00 91.62 161 LYS A C 1
ATOM 1321 O O . LYS A 1 161 ? -11.841 -2.337 -6.635 1.00 91.62 161 LYS A O 1
ATOM 1326 N N . LYS A 1 162 ? -11.967 -0.149 -6.143 1.00 93.50 162 LYS A N 1
ATOM 1327 C CA . LYS A 1 162 ? -10.796 0.273 -6.917 1.00 93.50 162 LYS A CA 1
ATOM 1328 C C . LYS A 1 162 ? -9.510 0.031 -6.125 1.00 93.50 162 LYS A C 1
ATOM 1330 O O . LYS A 1 162 ? -8.560 -0.507 -6.691 1.00 93.50 162 LYS A O 1
ATOM 1335 N N . GLN A 1 163 ? -9.528 0.288 -4.812 1.00 93.94 163 GLN A N 1
ATOM 1336 C CA . GLN A 1 163 ? -8.423 -0.077 -3.919 1.00 93.94 163 GLN A CA 1
ATOM 1337 C C . GLN A 1 163 ? -8.069 -1.563 -4.045 1.00 93.94 163 GLN A C 1
ATOM 1339 O O . GLN A 1 163 ? -6.905 -1.892 -4.207 1.00 93.94 163 GLN A O 1
ATOM 1344 N N . ASP A 1 164 ? -9.050 -2.468 -4.066 1.00 94.19 164 ASP A N 1
ATOM 1345 C CA . ASP A 1 164 ? -8.801 -3.914 -4.154 1.00 94.19 164 ASP A CA 1
ATOM 1346 C C . ASP A 1 164 ? -8.083 -4.329 -5.448 1.00 94.19 164 ASP A C 1
ATOM 1348 O O . ASP A 1 164 ? -7.314 -5.291 -5.457 1.00 94.19 164 ASP A O 1
ATOM 1352 N N . LYS A 1 165 ? -8.300 -3.611 -6.558 1.00 95.56 165 LYS A N 1
ATOM 1353 C CA . LYS A 1 165 ? -7.535 -3.833 -7.794 1.00 95.56 165 LYS A CA 1
ATOM 1354 C C . LYS A 1 165 ? -6.084 -3.369 -7.633 1.00 95.56 165 LYS A C 1
ATOM 1356 O O . LYS A 1 165 ? -5.178 -4.094 -8.032 1.00 95.56 165 LYS A O 1
ATOM 1361 N N . LEU A 1 166 ? -5.873 -2.202 -7.027 1.00 96.00 166 LEU A N 1
ATOM 1362 C CA . LEU A 1 166 ? -4.545 -1.646 -6.755 1.00 96.00 166 LEU A CA 1
ATOM 1363 C C . LEU A 1 166 ? -3.752 -2.506 -5.759 1.00 96.00 166 LEU A C 1
ATOM 1365 O O . LEU A 1 166 ? -2.586 -2.796 -5.999 1.00 96.00 166 LEU A O 1
ATOM 1369 N N . VAL A 1 167 ? -4.387 -3.013 -4.701 1.00 96.50 167 VAL A N 1
ATOM 1370 C CA . VAL A 1 167 ? -3.755 -3.912 -3.720 1.00 96.50 167 VAL A CA 1
ATOM 1371 C C . VAL A 1 167 ? -3.270 -5.207 -4.370 1.00 96.50 167 VAL A C 1
ATOM 1373 O O . VAL A 1 167 ? -2.181 -5.684 -4.062 1.00 96.50 167 VAL A O 1
ATOM 1376 N N . LYS A 1 168 ? -4.018 -5.764 -5.330 1.00 96.12 168 LYS A N 1
ATOM 1377 C CA . LYS A 1 168 ? -3.552 -6.933 -6.097 1.00 96.12 168 LYS A CA 1
ATOM 1378 C C . LYS A 1 168 ? -2.298 -6.633 -6.915 1.00 96.12 168 LYS A C 1
ATOM 1380 O O . LYS A 1 168 ? -1.481 -7.529 -7.111 1.00 96.12 168 LYS A O 1
ATOM 1385 N N . ILE A 1 169 ? -2.157 -5.401 -7.400 1.00 96.94 169 ILE A N 1
ATOM 1386 C CA . ILE A 1 169 ? -0.956 -4.951 -8.104 1.00 96.94 169 ILE A CA 1
ATOM 1387 C C . ILE A 1 169 ? 0.197 -4.770 -7.111 1.00 96.94 169 ILE A C 1
ATOM 1389 O O . ILE A 1 169 ? 1.266 -5.315 -7.365 1.00 96.94 169 ILE A O 1
ATOM 1393 N N . LEU A 1 170 ? -0.023 -4.126 -5.957 1.00 96.25 170 LEU A N 1
ATOM 1394 C CA . LEU A 1 170 ? 0.982 -4.026 -4.886 1.00 96.25 170 LEU A CA 1
ATOM 1395 C C . LEU A 1 170 ? 1.483 -5.401 -4.447 1.00 96.25 170 LEU A C 1
ATOM 1397 O O . LEU A 1 170 ? 2.684 -5.624 -4.369 1.00 96.25 170 LEU A O 1
ATOM 1401 N N . ASN A 1 171 ? 0.580 -6.363 -4.251 1.00 95.62 171 ASN A N 1
ATOM 1402 C CA . ASN A 1 171 ? 0.957 -7.732 -3.910 1.00 95.62 171 ASN A CA 1
ATOM 1403 C C . ASN A 1 171 ? 1.852 -8.352 -4.998 1.00 95.62 171 ASN A C 1
ATOM 1405 O O . ASN A 1 171 ? 2.803 -9.067 -4.702 1.00 95.62 171 ASN A O 1
ATOM 1409 N N . LYS A 1 172 ? 1.617 -8.051 -6.280 1.00 95.19 172 LYS A N 1
ATOM 1410 C CA . LYS A 1 172 ? 2.518 -8.494 -7.353 1.00 95.19 172 LYS A CA 1
ATOM 1411 C C . LYS A 1 172 ? 3.880 -7.810 -7.319 1.00 95.19 172 LYS A C 1
ATOM 1413 O O . LYS A 1 172 ? 4.830 -8.467 -7.722 1.00 95.19 172 LYS A O 1
ATOM 1418 N N . ILE A 1 173 ? 3.971 -6.554 -6.875 1.00 95.25 173 ILE A N 1
ATOM 1419 C CA . ILE A 1 173 ? 5.248 -5.849 -6.667 1.00 95.25 173 ILE A CA 1
ATOM 1420 C C . ILE A 1 173 ? 6.021 -6.495 -5.509 1.00 95.25 173 ILE A C 1
ATOM 1422 O O . ILE A 1 173 ? 7.177 -6.863 -5.691 1.00 95.25 173 ILE A O 1
ATOM 1426 N N . ASN A 1 174 ? 5.366 -6.741 -4.374 1.00 92.62 174 ASN A N 1
ATOM 1427 C CA . ASN A 1 174 ? 5.975 -7.428 -3.231 1.00 92.62 174 ASN A CA 1
ATOM 1428 C C . ASN A 1 174 ? 6.503 -8.826 -3.631 1.00 92.62 174 ASN A C 1
ATOM 1430 O O . ASN A 1 174 ? 7.675 -9.140 -3.457 1.00 92.62 174 ASN A O 1
ATOM 1434 N N . ASN A 1 175 ? 5.692 -9.632 -4.330 1.00 90.69 175 ASN A N 1
ATOM 1435 C CA . ASN A 1 175 ? 6.095 -10.974 -4.788 1.00 90.69 175 ASN A CA 1
ATOM 1436 C C . ASN A 1 175 ? 7.270 -11.002 -5.789 1.00 90.69 175 ASN A C 1
ATOM 1438 O O . ASN A 1 175 ? 7.770 -12.081 -6.109 1.00 90.69 175 ASN A O 1
ATOM 1442 N N . ILE A 1 176 ? 7.669 -9.864 -6.365 1.00 90.62 176 ILE A N 1
ATOM 1443 C CA . ILE A 1 176 ? 8.863 -9.774 -7.221 1.00 90.62 176 ILE A CA 1
ATOM 1444 C C . ILE A 1 176 ? 10.039 -9.100 -6.514 1.00 90.62 176 ILE A C 1
ATOM 1446 O O . ILE A 1 176 ? 11.118 -9.068 -7.098 1.00 90.62 176 ILE A O 1
ATOM 1450 N N . ASN A 1 177 ? 9.881 -8.615 -5.279 1.00 87.00 177 ASN A N 1
ATOM 1451 C CA . ASN A 1 177 ? 10.951 -8.030 -4.471 1.00 87.00 177 ASN A CA 1
ATOM 1452 C C . ASN A 1 177 ? 11.822 -9.107 -3.788 1.00 87.00 177 ASN A C 1
ATOM 1454 O O . ASN A 1 177 ? 12.147 -9.043 -2.606 1.00 87.00 177 ASN A O 1
ATOM 1458 N N . GLU A 1 178 ? 12.233 -10.119 -4.551 1.00 84.31 178 GLU A N 1
ATOM 1459 C CA . GLU A 1 178 ? 13.127 -11.173 -4.075 1.00 84.31 178 GLU A CA 1
ATOM 1460 C C . GLU A 1 178 ? 14.564 -10.906 -4.568 1.00 84.31 178 GLU A C 1
ATOM 1462 O O . GLU A 1 178 ? 14.778 -10.772 -5.780 1.00 84.31 178 GLU A O 1
ATOM 1467 N N . PRO A 1 179 ? 15.584 -10.878 -3.683 1.00 75.38 179 PRO A N 1
ATOM 1468 C CA . PRO A 1 179 ? 16.979 -10.609 -4.060 1.00 75.38 179 PRO A CA 1
ATOM 1469 C C . PRO A 1 179 ? 17.515 -11.491 -5.197 1.00 75.38 179 PRO A C 1
ATOM 1471 O O . PRO A 1 179 ? 18.262 -11.018 -6.052 1.00 75.38 179 PRO A O 1
ATOM 1474 N N . GLY A 1 180 ? 17.093 -12.759 -5.255 1.00 78.81 180 GLY A N 1
ATOM 1475 C CA . GLY A 1 180 ? 17.560 -13.730 -6.252 1.00 78.81 180 GLY A CA 1
ATOM 1476 C C . GLY A 1 180 ? 17.067 -13.495 -7.686 1.00 78.81 180 GLY A C 1
ATOM 1477 O O . GLY A 1 180 ? 17.557 -14.138 -8.614 1.00 78.81 180 GLY A O 1
ATOM 1478 N N . LEU A 1 181 ? 16.111 -12.586 -7.893 1.00 84.69 181 LEU A N 1
ATOM 1479 C CA . LEU A 1 181 ? 15.521 -12.323 -9.208 1.00 84.69 181 LEU A CA 1
ATOM 1480 C C . LEU A 1 181 ? 16.292 -11.253 -10.011 1.00 84.69 181 LEU A C 1
ATOM 1482 O O . LEU A 1 181 ? 16.111 -11.108 -11.221 1.00 84.69 181 LEU A O 1
ATOM 1486 N N . PHE A 1 182 ? 17.206 -10.516 -9.383 1.00 91.81 182 PHE A N 1
ATOM 1487 C CA . PHE A 1 182 ? 17.911 -9.402 -10.022 1.00 91.81 182 PHE A CA 1
ATOM 1488 C C . PHE A 1 182 ? 19.411 -9.658 -10.147 1.00 91.81 182 PHE A C 1
ATOM 1490 O O . PHE A 1 182 ? 19.998 -10.457 -9.425 1.00 91.81 182 PHE A O 1
ATOM 1497 N N . LYS A 1 183 ? 20.061 -8.946 -11.075 1.00 90.00 183 LYS A N 1
ATOM 1498 C CA . LYS A 1 183 ? 21.521 -9.034 -11.281 1.00 90.00 183 LYS A CA 1
ATOM 1499 C C . LYS A 1 183 ? 22.341 -8.504 -10.102 1.00 90.00 183 LYS A C 1
ATOM 1501 O O . LYS A 1 183 ? 23.510 -8.848 -9.967 1.00 90.00 183 LYS A O 1
ATOM 1506 N N . SER A 1 184 ? 21.763 -7.605 -9.312 1.00 91.31 184 SER A N 1
ATOM 1507 C CA . SER A 1 184 ? 22.352 -7.054 -8.091 1.00 91.31 184 SER A CA 1
ATOM 1508 C C . SER A 1 184 ? 21.261 -6.427 -7.225 1.00 91.31 184 SER A C 1
ATOM 1510 O O . SER A 1 184 ? 20.202 -6.064 -7.743 1.00 91.31 184 SER A O 1
ATOM 1512 N N . ASP A 1 185 ? 21.544 -6.204 -5.941 1.00 89.88 185 ASP A N 1
ATOM 1513 C CA . ASP A 1 185 ? 20.636 -5.464 -5.055 1.00 89.88 185 ASP A CA 1
ATOM 1514 C C . ASP A 1 185 ? 20.366 -4.042 -5.544 1.00 89.88 185 ASP A C 1
ATOM 1516 O O . ASP A 1 185 ? 19.240 -3.564 -5.464 1.00 89.88 185 ASP A O 1
ATOM 1520 N N . LYS A 1 186 ? 21.361 -3.381 -6.148 1.00 91.00 186 LYS A N 1
ATOM 1521 C CA . LYS A 1 186 ? 21.154 -2.064 -6.759 1.00 91.00 186 LYS A CA 1
ATOM 1522 C C . LYS A 1 186 ? 20.116 -2.122 -7.883 1.00 91.00 186 LYS A C 1
ATOM 1524 O O . LYS A 1 186 ? 19.255 -1.254 -7.960 1.00 91.00 186 LYS A O 1
ATOM 1529 N N . ALA A 1 187 ? 20.190 -3.142 -8.742 1.00 90.88 187 ALA A N 1
ATOM 1530 C CA . ALA A 1 187 ? 19.218 -3.334 -9.815 1.00 90.88 187 ALA A CA 1
ATOM 1531 C C . ALA A 1 187 ? 17.817 -3.658 -9.272 1.00 90.88 187 ALA A C 1
ATOM 1533 O O . ALA A 1 187 ? 16.834 -3.175 -9.833 1.00 90.88 187 ALA A O 1
ATOM 1534 N N . ARG A 1 188 ? 17.733 -4.432 -8.180 1.00 92.31 188 ARG A N 1
ATOM 1535 C CA . ARG A 1 188 ? 16.480 -4.694 -7.459 1.00 92.31 188 ARG A CA 1
ATOM 1536 C C . ARG A 1 188 ? 15.866 -3.397 -6.947 1.00 92.31 188 ARG A C 1
ATOM 1538 O O . ARG A 1 188 ? 14.764 -3.069 -7.364 1.00 92.31 188 ARG A O 1
ATOM 1545 N N . ILE A 1 189 ? 16.596 -2.647 -6.120 1.00 90.38 189 ILE A N 1
ATOM 1546 C CA . ILE A 1 189 ? 16.117 -1.401 -5.502 1.00 90.38 189 ILE A CA 1
ATOM 1547 C C . ILE A 1 189 ? 15.651 -0.414 -6.577 1.00 90.38 189 ILE A C 1
ATOM 1549 O O . ILE A 1 189 ? 14.521 0.050 -6.515 1.00 90.38 189 ILE A O 1
ATOM 1553 N N . GLU A 1 190 ? 16.459 -0.169 -7.617 1.00 91.25 190 GLU A N 1
ATOM 1554 C CA . GLU A 1 190 ? 16.094 0.746 -8.713 1.00 91.25 190 GLU A CA 1
ATOM 1555 C C . GLU A 1 190 ? 14.816 0.294 -9.438 1.00 91.25 190 GLU A C 1
ATOM 1557 O O . GLU A 1 190 ? 13.972 1.117 -9.789 1.00 91.25 190 GLU A O 1
ATOM 1562 N N . THR A 1 191 ? 14.643 -1.015 -9.645 1.00 93.31 191 THR A N 1
ATOM 1563 C CA . THR A 1 191 ? 13.450 -1.551 -10.312 1.00 93.31 191 THR A CA 1
ATOM 1564 C C . THR A 1 191 ? 12.207 -1.460 -9.430 1.00 93.31 191 THR A C 1
ATOM 1566 O O . THR A 1 191 ? 11.147 -1.090 -9.931 1.00 93.31 191 THR A O 1
ATOM 1569 N N . ILE A 1 192 ? 12.317 -1.805 -8.146 1.00 93.25 192 ILE A N 1
ATOM 1570 C CA . ILE A 1 192 ? 11.191 -1.780 -7.206 1.00 93.25 192 ILE A CA 1
ATOM 1571 C C . ILE A 1 192 ? 10.760 -0.339 -6.915 1.00 93.25 192 ILE A C 1
ATOM 1573 O O . ILE A 1 192 ? 9.573 -0.045 -7.029 1.00 93.25 192 ILE A O 1
ATOM 1577 N N . ASP A 1 193 ? 11.704 0.576 -6.666 1.00 91.38 193 ASP A N 1
ATOM 1578 C CA . ASP A 1 193 ? 11.410 2.008 -6.510 1.00 91.38 193 ASP A CA 1
ATOM 1579 C C . ASP A 1 193 ? 10.688 2.550 -7.756 1.00 91.38 193 ASP A C 1
ATOM 1581 O O . ASP A 1 193 ? 9.641 3.183 -7.638 1.00 91.38 193 ASP A O 1
ATOM 1585 N N . SER A 1 194 ? 11.160 2.195 -8.960 1.00 92.88 194 SER A N 1
ATOM 1586 C 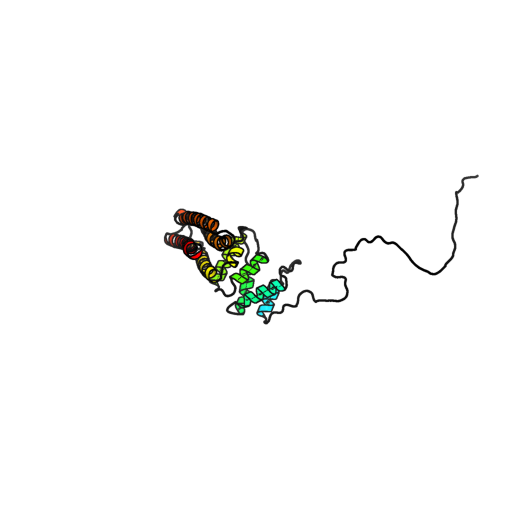CA . SER A 1 194 ? 10.506 2.606 -10.213 1.00 92.88 194 SER A CA 1
ATOM 1587 C C . SER A 1 194 ? 9.093 2.026 -10.371 1.00 92.88 194 SER A C 1
ATOM 1589 O O . SER A 1 194 ? 8.227 2.659 -10.972 1.00 92.88 194 SER A O 1
ATOM 1591 N N . LEU A 1 195 ? 8.830 0.809 -9.877 1.00 95.06 195 LEU A N 1
ATOM 1592 C CA . LEU A 1 195 ? 7.479 0.233 -9.892 1.00 95.06 195 LEU A CA 1
ATOM 1593 C C . LEU A 1 195 ? 6.549 0.955 -8.921 1.00 95.06 195 LEU A C 1
ATOM 1595 O O . LEU A 1 195 ? 5.380 1.148 -9.254 1.00 95.06 195 LEU A O 1
ATOM 1599 N N . TYR A 1 196 ? 7.048 1.357 -7.751 1.00 94.12 196 TYR A N 1
ATOM 1600 C CA . TYR A 1 196 ? 6.281 2.178 -6.822 1.00 94.12 196 TYR A CA 1
ATOM 1601 C C . TYR A 1 196 ? 6.014 3.572 -7.395 1.00 94.12 196 TYR A C 1
ATOM 1603 O O . TYR A 1 196 ? 4.880 4.036 -7.304 1.00 94.12 196 TYR A O 1
ATOM 1611 N N . ASP A 1 197 ? 6.980 4.194 -8.075 1.00 92.31 197 ASP A N 1
ATOM 1612 C CA . ASP A 1 197 ? 6.766 5.449 -8.809 1.00 92.31 197 ASP A CA 1
ATOM 1613 C C . ASP A 1 197 ? 5.691 5.304 -9.890 1.00 92.31 197 ASP A C 1
ATOM 1615 O O . ASP A 1 197 ? 4.745 6.090 -9.936 1.00 92.31 197 ASP A O 1
ATOM 1619 N N . LEU A 1 198 ? 5.760 4.241 -10.695 1.00 94.44 198 LEU A N 1
ATOM 1620 C CA . LEU A 1 198 ? 4.733 3.949 -11.693 1.00 94.44 198 LEU A CA 1
ATOM 1621 C C . LEU A 1 198 ? 3.359 3.726 -11.038 1.00 94.44 198 LEU A C 1
ATOM 1623 O O . LEU A 1 198 ? 2.343 4.191 -11.552 1.00 94.44 198 LEU A O 1
ATOM 1627 N N . PHE A 1 199 ? 3.313 3.018 -9.906 1.00 95.19 199 PHE A N 1
ATOM 1628 C CA . PHE A 1 199 ? 2.090 2.737 -9.151 1.00 95.19 199 PHE A CA 1
ATOM 1629 C C . PHE A 1 199 ? 1.463 3.999 -8.541 1.00 95.19 199 PHE A C 1
ATOM 1631 O O . PHE A 1 199 ? 0.237 4.096 -8.467 1.00 95.19 199 PHE A O 1
ATOM 1638 N N . ARG A 1 200 ? 2.273 4.986 -8.144 1.00 93.75 200 ARG A N 1
ATOM 1639 C CA . ARG A 1 200 ? 1.798 6.268 -7.603 1.00 93.75 200 ARG A CA 1
ATOM 1640 C C . ARG A 1 200 ? 0.969 7.061 -8.613 1.00 93.75 200 ARG A C 1
ATOM 1642 O O . ARG A 1 200 ? 0.004 7.705 -8.219 1.00 93.75 200 ARG A O 1
ATOM 1649 N N . VAL A 1 201 ? 1.284 6.978 -9.907 1.00 93.94 201 VAL A N 1
ATOM 1650 C CA . VAL A 1 201 ? 0.587 7.740 -10.960 1.00 93.94 201 VAL A CA 1
ATOM 1651 C C . VAL A 1 201 ? -0.935 7.501 -10.975 1.00 93.94 201 VAL A C 1
ATOM 1653 O O . VAL A 1 201 ? -1.683 8.469 -10.827 1.00 93.94 201 VAL A O 1
ATOM 1656 N N . PRO A 1 202 ? -1.456 6.260 -11.102 1.00 93.81 202 PRO A N 1
ATOM 1657 C CA . PRO A 1 202 ? -2.898 6.028 -11.015 1.00 93.81 202 PRO A CA 1
ATOM 1658 C C . PRO A 1 202 ? -3.482 6.343 -9.637 1.00 93.81 202 PRO A C 1
ATOM 1660 O O . PRO A 1 202 ? -4.654 6.700 -9.559 1.00 93.81 202 PRO A O 1
ATOM 1663 N N . VAL A 1 203 ? -2.701 6.205 -8.562 1.00 94.06 203 VAL A N 1
ATOM 1664 C CA . VAL A 1 203 ? -3.163 6.516 -7.204 1.00 94.06 203 VAL A CA 1
ATOM 1665 C C . VAL A 1 203 ? -3.454 8.010 -7.059 1.00 94.06 203 VAL A C 1
ATOM 1667 O O . VAL A 1 203 ? -4.551 8.362 -6.629 1.00 94.06 203 VAL A O 1
ATOM 1670 N N . TYR A 1 204 ? -2.532 8.880 -7.477 1.00 93.19 204 TYR A N 1
ATOM 1671 C CA . TYR A 1 204 ? -2.753 10.329 -7.455 1.00 93.19 204 TYR A CA 1
ATOM 1672 C C . TYR A 1 204 ? -3.844 10.759 -8.422 1.00 93.19 204 TYR A C 1
ATOM 1674 O O . TYR A 1 204 ? -4.697 11.562 -8.059 1.00 93.19 204 TYR A O 1
ATOM 1682 N N . ALA A 1 205 ? -3.891 10.172 -9.619 1.00 92.12 205 ALA A N 1
ATOM 1683 C CA . ALA A 1 205 ? -4.907 10.532 -10.599 1.00 92.12 205 ALA A CA 1
ATOM 1684 C C . ALA A 1 205 ? -6.341 10.308 -10.080 1.00 92.12 205 ALA A C 1
ATOM 1686 O O . ALA A 1 205 ? -7.233 11.102 -10.368 1.00 92.12 205 ALA A O 1
ATOM 1687 N N . GLU A 1 206 ? -6.584 9.265 -9.281 1.00 90.38 206 GLU A N 1
ATOM 1688 C CA . GLU A 1 206 ? -7.896 9.008 -8.662 1.00 90.38 206 GLU A CA 1
ATOM 1689 C C . GLU A 1 206 ? -8.316 10.067 -7.627 1.00 90.38 206 GLU A C 1
ATOM 1691 O O . GLU A 1 206 ? -9.511 10.189 -7.325 1.00 90.38 206 GLU A O 1
ATOM 1696 N N . GLU A 1 207 ? -7.359 10.807 -7.066 1.00 86.38 207 GLU A N 1
ATOM 1697 C CA . GLU A 1 207 ? -7.587 11.926 -6.151 1.00 86.38 207 GLU A CA 1
ATOM 1698 C C . GLU A 1 207 ? -7.659 13.257 -6.913 1.00 86.38 207 GLU A C 1
ATOM 1700 O O . GLU A 1 207 ? -8.683 13.940 -6.849 1.00 86.38 207 GLU A O 1
ATOM 1705 N N . ASP A 1 208 ? -6.637 13.575 -7.709 1.00 88.62 208 ASP A N 1
ATOM 1706 C CA . ASP A 1 208 ? -6.499 14.832 -8.454 1.00 88.62 208 ASP A CA 1
ATOM 1707 C C . ASP A 1 208 ? -7.709 15.113 -9.353 1.00 88.62 208 ASP A C 1
ATOM 1709 O O . ASP A 1 208 ? -8.240 16.228 -9.391 1.00 88.62 208 ASP A O 1
ATOM 1713 N N . LEU A 1 209 ? -8.206 14.079 -10.042 1.00 88.44 209 LEU A N 1
ATOM 1714 C CA . LEU A 1 209 ? -9.327 14.207 -10.973 1.00 88.44 209 LEU A CA 1
ATOM 1715 C C . LEU A 1 209 ? -10.641 14.624 -10.302 1.00 88.44 209 LEU A C 1
ATOM 1717 O O . LEU A 1 209 ? -11.548 15.099 -10.984 1.00 88.44 209 LEU A O 1
ATOM 1721 N N . ARG A 1 210 ? -10.762 14.492 -8.976 1.00 84.88 210 ARG A N 1
ATOM 1722 C CA . ARG A 1 210 ? -11.955 14.930 -8.230 1.00 84.88 210 ARG A CA 1
ATOM 1723 C C . ARG A 1 210 ? -12.022 16.444 -8.057 1.00 84.88 210 ARG A C 1
ATOM 1725 O O . ARG A 1 210 ? -13.079 16.962 -7.699 1.00 84.88 210 ARG A O 1
ATOM 1732 N N . HIS A 1 211 ? -10.910 17.140 -8.273 1.00 85.00 211 HIS A N 1
ATOM 1733 C CA . HIS A 1 211 ? -10.749 18.554 -7.940 1.00 85.00 211 HIS A CA 1
ATOM 1734 C C . HIS A 1 211 ? -10.609 19.465 -9.164 1.00 85.00 211 HIS A C 1
ATOM 1736 O O . HIS A 1 211 ? -10.514 20.683 -9.011 1.00 85.00 211 HIS A O 1
ATOM 1742 N N . VAL A 1 212 ? -10.623 18.903 -10.373 1.00 88.06 212 VAL A N 1
ATOM 1743 C CA . VAL A 1 212 ? -10.404 19.641 -11.623 1.00 88.06 212 VAL A CA 1
ATOM 1744 C C . VAL A 1 212 ? -11.649 19.658 -12.507 1.00 88.06 212 VAL A C 1
ATOM 1746 O O . VAL A 1 212 ? -12.522 18.796 -12.421 1.00 88.06 212 VAL A O 1
ATOM 1749 N N . SER A 1 213 ? -11.739 20.666 -13.376 1.00 88.44 213 SER A N 1
ATOM 1750 C CA . SER A 1 213 ? -12.795 20.724 -14.394 1.00 88.44 213 SER A CA 1
ATOM 1751 C C . SER A 1 213 ? -12.608 19.637 -15.458 1.00 88.44 213 SER A C 1
ATOM 1753 O O . SER A 1 213 ? -11.496 19.155 -15.670 1.00 88.44 213 SER A O 1
ATOM 1755 N N . GLN A 1 214 ? -13.672 19.292 -16.189 1.00 85.00 214 GLN A N 1
ATOM 1756 C CA . GLN A 1 214 ? -13.625 18.226 -17.199 1.00 85.00 214 GLN A CA 1
ATOM 1757 C C . GLN A 1 214 ? -12.535 18.448 -18.264 1.00 85.00 214 GLN A C 1
ATOM 1759 O O . GLN A 1 214 ? -11.788 17.532 -18.586 1.00 85.00 214 GLN A O 1
ATOM 1764 N N . THR A 1 215 ? -12.380 19.672 -18.772 1.00 84.62 215 THR A N 1
ATOM 1765 C CA . THR A 1 215 ? -11.372 19.982 -19.800 1.00 84.62 215 THR A CA 1
ATOM 1766 C C . THR A 1 215 ? -9.938 19.812 -19.280 1.00 84.62 215 THR A C 1
ATOM 1768 O O . THR A 1 215 ? -9.046 19.373 -20.007 1.00 84.62 215 THR A O 1
ATOM 1771 N N . GLN A 1 216 ? -9.712 20.146 -18.006 1.00 90.12 216 GLN A N 1
ATOM 1772 C CA . GLN A 1 216 ? -8.427 19.933 -17.334 1.00 90.12 216 GLN A CA 1
ATOM 1773 C C . GLN A 1 216 ? -8.188 18.446 -17.053 1.00 90.12 216 GLN A C 1
ATOM 1775 O O . GLN A 1 216 ? -7.076 17.969 -17.259 1.00 90.12 216 GLN A O 1
ATOM 1780 N N . ALA A 1 217 ? -9.231 17.713 -16.652 1.00 90.25 217 ALA A N 1
ATOM 1781 C CA . ALA A 1 217 ? -9.181 16.271 -16.437 1.00 90.25 217 ALA A CA 1
ATOM 1782 C C . ALA A 1 217 ? -8.736 15.524 -17.699 1.00 90.25 217 ALA A C 1
ATOM 1784 O O . ALA A 1 217 ? -7.848 14.680 -17.623 1.00 90.25 217 ALA A O 1
ATOM 1785 N N . ASP A 1 218 ? -9.305 15.853 -18.861 1.00 89.56 218 ASP A N 1
ATOM 1786 C CA . ASP A 1 218 ? -8.975 15.172 -20.119 1.00 89.56 218 ASP A CA 1
ATOM 1787 C C . ASP A 1 218 ? -7.511 15.406 -20.528 1.00 89.56 218 ASP A C 1
ATOM 1789 O O . ASP A 1 218 ? -6.825 14.477 -20.957 1.00 89.56 218 ASP A O 1
ATOM 1793 N N . THR A 1 219 ? -7.004 16.627 -20.328 1.00 91.69 219 THR A N 1
ATOM 1794 C CA . THR A 1 219 ? -5.599 16.969 -20.610 1.00 91.69 219 THR A CA 1
ATOM 1795 C C . THR A 1 219 ? -4.660 16.231 -19.655 1.00 91.69 219 THR A C 1
ATOM 1797 O O . THR A 1 219 ? -3.737 15.552 -20.099 1.00 91.69 219 THR A O 1
ATOM 1800 N N . TYR A 1 220 ? -4.955 16.276 -18.353 1.00 91.81 220 TYR A N 1
ATOM 1801 C CA . TYR A 1 220 ? -4.185 15.584 -17.320 1.00 91.81 220 TYR A CA 1
ATOM 1802 C C . TYR A 1 220 ? -4.127 14.070 -17.569 1.00 91.81 220 TYR A C 1
ATOM 1804 O O . TYR A 1 220 ? -3.052 13.475 -17.529 1.00 91.81 220 TYR A O 1
ATOM 1812 N N . LYS A 1 221 ? -5.260 13.432 -17.899 1.00 92.31 221 LYS A N 1
ATOM 1813 C CA . LYS A 1 221 ? -5.315 11.994 -18.214 1.00 92.31 221 LYS A CA 1
ATOM 1814 C C . LYS A 1 221 ? -4.382 11.622 -19.366 1.00 92.31 221 LYS A C 1
ATOM 1816 O O . LYS A 1 221 ? -3.702 10.601 -19.286 1.00 92.31 221 LYS A O 1
ATOM 1821 N N . LEU A 1 222 ? -4.347 12.430 -20.427 1.00 91.25 222 LEU A N 1
ATOM 1822 C CA . LEU A 1 222 ? -3.475 12.192 -21.580 1.00 91.25 222 LEU A CA 1
ATOM 1823 C C . LEU A 1 222 ? -1.996 12.364 -21.221 1.00 91.25 222 LEU A C 1
ATOM 1825 O O . LEU A 1 222 ? -1.179 11.533 -21.616 1.00 91.25 222 LEU A O 1
ATOM 1829 N N . GLU A 1 223 ? -1.651 13.393 -20.447 1.00 92.69 223 GLU A N 1
ATOM 1830 C CA . GLU A 1 223 ? -0.281 13.617 -19.970 1.00 92.69 223 GLU A CA 1
ATOM 1831 C C . GLU A 1 223 ? 0.217 12.439 -19.122 1.00 92.69 223 GLU A C 1
ATOM 1833 O O . GLU A 1 223 ? 1.269 11.868 -19.418 1.00 92.69 223 GLU A O 1
ATOM 1838 N N . GLN A 1 224 ? -0.573 12.002 -18.137 1.00 93.19 224 GLN A N 1
ATOM 1839 C CA . GLN A 1 224 ? -0.225 10.850 -17.299 1.00 93.19 224 GLN A CA 1
ATOM 1840 C C . GLN A 1 224 ? -0.143 9.549 -18.108 1.00 93.19 224 GLN A C 1
ATOM 1842 O O . GLN A 1 224 ? 0.748 8.730 -17.883 1.00 93.19 224 GLN A O 1
ATOM 1847 N N . LEU A 1 225 ? -1.016 9.361 -19.104 1.00 92.62 225 LEU A N 1
ATOM 1848 C CA . LEU A 1 225 ? -0.953 8.200 -19.991 1.00 92.62 225 LEU A CA 1
ATOM 1849 C C . LEU A 1 225 ? 0.355 8.157 -20.797 1.00 92.62 225 LEU A C 1
ATOM 1851 O O . LEU A 1 225 ? 0.920 7.077 -21.002 1.00 92.62 225 LEU A O 1
ATOM 1855 N N . HIS A 1 226 ? 0.826 9.312 -21.273 1.00 90.38 226 HIS A N 1
ATOM 1856 C CA . HIS A 1 226 ? 2.098 9.416 -21.982 1.00 90.38 226 HIS A CA 1
ATOM 1857 C C . HIS A 1 226 ? 3.281 9.078 -21.073 1.00 90.38 226 HIS A C 1
ATOM 1859 O O . HIS A 1 226 ? 4.118 8.269 -21.476 1.00 90.38 226 HIS A O 1
ATOM 1865 N N . LEU A 1 227 ? 3.296 9.611 -19.8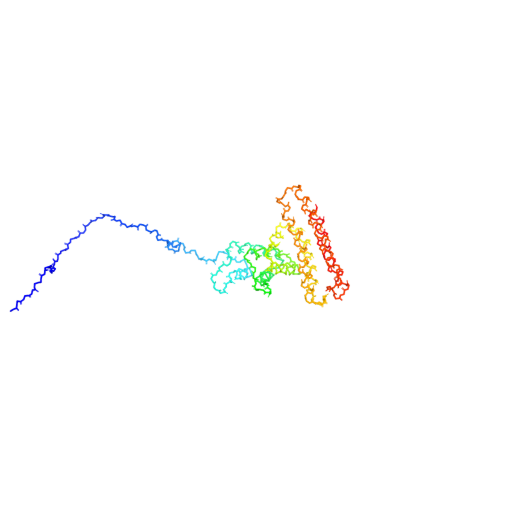47 1.00 90.00 227 LEU A N 1
ATOM 1866 C CA . LEU A 1 227 ? 4.316 9.301 -18.841 1.00 90.00 227 LEU A CA 1
ATOM 1867 C C . LEU A 1 227 ? 4.362 7.800 -18.540 1.00 90.00 227 LEU A C 1
ATOM 1869 O O . LEU A 1 227 ? 5.393 7.163 -18.747 1.00 90.00 227 LEU A O 1
ATOM 1873 N N . LEU A 1 228 ? 3.218 7.198 -18.202 1.00 91.88 228 LEU A N 1
ATOM 1874 C CA . LEU A 1 228 ? 3.126 5.761 -17.929 1.00 91.88 228 LEU A CA 1
ATOM 1875 C C . LEU A 1 228 ? 3.632 4.910 -19.101 1.00 91.88 228 LEU A C 1
ATOM 1877 O O . LEU A 1 228 ? 4.295 3.891 -18.904 1.00 91.88 228 LEU A O 1
ATOM 1881 N N . ARG A 1 229 ? 3.320 5.302 -20.342 1.00 91.12 229 ARG A N 1
ATOM 1882 C CA . ARG A 1 229 ? 3.774 4.575 -21.534 1.00 91.12 229 ARG A CA 1
ATOM 1883 C C . ARG A 1 229 ? 5.294 4.611 -21.682 1.00 91.12 229 ARG A C 1
ATOM 1885 O O . ARG A 1 229 ? 5.876 3.622 -22.137 1.00 91.12 229 ARG A O 1
ATOM 1892 N N . ASP A 1 230 ? 5.920 5.736 -21.363 1.00 89.25 230 ASP A N 1
ATOM 1893 C CA . ASP A 1 230 ? 7.369 5.883 -21.436 1.00 89.25 230 ASP A CA 1
ATOM 1894 C C . ASP A 1 230 ? 8.067 5.164 -20.280 1.00 89.25 230 ASP A C 1
ATOM 1896 O O . ASP A 1 230 ? 9.033 4.435 -20.525 1.00 89.25 230 ASP A O 1
ATOM 1900 N N . ASP A 1 231 ? 7.516 5.235 -19.071 1.00 90.38 231 ASP A N 1
ATOM 1901 C CA . ASP A 1 231 ? 8.043 4.533 -17.900 1.00 90.38 231 ASP A CA 1
ATOM 1902 C C . ASP A 1 231 ? 7.967 3.010 -18.062 1.00 90.38 231 ASP A C 1
ATOM 1904 O O . ASP A 1 231 ? 8.908 2.296 -17.719 1.00 90.38 231 ASP A O 1
ATOM 1908 N N . VAL A 1 232 ? 6.925 2.470 -18.706 1.00 92.62 232 VAL A N 1
ATOM 1909 C CA . VAL A 1 232 ? 6.855 1.027 -19.009 1.00 92.62 232 VAL A CA 1
ATOM 1910 C C . VAL A 1 232 ? 8.051 0.550 -19.855 1.00 92.62 232 VAL A C 1
ATOM 1912 O O . VAL A 1 232 ? 8.500 -0.591 -19.704 1.00 92.62 232 VAL A O 1
ATOM 1915 N N . LYS A 1 233 ? 8.637 1.410 -20.705 1.00 91.19 233 LYS A N 1
ATOM 1916 C CA . LYS A 1 233 ? 9.826 1.059 -21.509 1.00 91.19 233 LYS A CA 1
ATOM 1917 C C . LYS A 1 233 ? 11.075 0.863 -20.649 1.00 91.19 233 LYS A C 1
ATOM 1919 O O . LYS A 1 233 ? 11.985 0.144 -21.065 1.00 91.19 233 LYS A O 1
ATOM 1924 N N . PHE A 1 234 ? 11.149 1.475 -19.464 1.00 90.69 234 PHE A N 1
ATOM 1925 C CA . PHE A 1 234 ? 12.254 1.258 -18.529 1.00 90.69 234 PHE A CA 1
ATOM 1926 C C . PHE A 1 234 ? 12.386 -0.229 -18.171 1.00 90.69 234 PHE A C 1
ATOM 1928 O O . PHE A 1 234 ? 13.481 -0.790 -18.272 1.00 90.69 234 PHE A O 1
ATOM 1935 N N . PHE A 1 235 ? 11.259 -0.888 -17.889 1.00 92.25 235 PHE A N 1
ATOM 1936 C CA . PHE A 1 235 ? 11.200 -2.290 -17.460 1.00 92.25 235 PHE A CA 1
ATOM 1937 C C . PHE A 1 235 ? 11.469 -3.308 -18.577 1.00 92.25 235 PHE A C 1
ATOM 1939 O O . PHE A 1 235 ? 11.461 -4.514 -18.344 1.00 92.25 235 PHE A O 1
ATOM 1946 N N . GLN A 1 236 ? 11.700 -2.848 -19.807 1.00 89.56 236 GLN A N 1
ATOM 1947 C CA . GLN A 1 236 ? 12.038 -3.705 -20.944 1.00 89.56 236 GLN A CA 1
ATOM 1948 C C . GLN A 1 236 ? 13.556 -3.856 -21.138 1.00 89.56 236 GLN A C 1
ATOM 1950 O O . GLN A 1 236 ? 13.989 -4.635 -21.989 1.00 89.56 236 GLN A O 1
ATOM 1955 N N . LYS A 1 237 ? 14.376 -3.133 -20.363 1.00 87.75 237 LYS A N 1
ATOM 1956 C CA . LYS A 1 237 ? 15.841 -3.125 -20.486 1.00 87.75 237 LYS A CA 1
ATOM 1957 C C . LYS A 1 237 ? 16.469 -4.339 -19.789 1.00 87.75 237 LYS A C 1
ATOM 1959 O O . LYS A 1 237 ? 16.353 -4.490 -18.580 1.00 87.75 237 LYS A O 1
ATOM 1964 N N . ASP A 1 238 ? 17.246 -5.142 -20.517 1.00 80.88 238 ASP A N 1
ATOM 1965 C CA . ASP A 1 238 ? 17.830 -6.407 -20.013 1.00 80.88 238 ASP A CA 1
ATOM 1966 C C . ASP A 1 238 ? 18.873 -6.252 -18.898 1.00 80.88 238 ASP A C 1
ATOM 1968 O O . ASP A 1 238 ? 19.244 -7.217 -18.222 1.00 80.88 238 ASP A O 1
ATOM 1972 N N . LYS A 1 239 ? 19.399 -5.041 -18.697 1.00 84.94 239 LYS A N 1
ATOM 1973 C CA . LYS A 1 239 ? 20.522 -4.809 -17.781 1.00 84.94 239 LYS A CA 1
ATOM 1974 C C . LYS A 1 239 ? 20.198 -5.051 -16.299 1.00 84.94 239 LYS A C 1
ATOM 1976 O O . LYS A 1 239 ? 21.138 -5.187 -15.525 1.00 84.94 239 LYS A O 1
ATOM 1981 N N . TYR A 1 240 ? 18.924 -5.150 -15.914 1.00 85.75 240 TYR A N 1
ATOM 1982 C CA . TYR A 1 240 ? 18.503 -5.244 -14.508 1.00 85.75 240 TYR A CA 1
ATOM 1983 C C . TYR A 1 240 ? 18.205 -6.675 -14.018 1.00 85.75 240 TYR A C 1
ATOM 1985 O O . TYR A 1 240 ? 18.326 -6.954 -12.825 1.00 85.75 240 TYR A O 1
ATOM 1993 N N . TYR A 1 241 ? 17.866 -7.597 -14.922 1.00 91.06 241 TYR A N 1
ATOM 1994 C CA . TYR A 1 241 ? 17.266 -8.893 -14.567 1.00 91.06 241 TYR A CA 1
ATOM 1995 C C . TYR A 1 241 ? 18.257 -10.049 -14.661 1.00 91.06 241 TYR A C 1
ATOM 1997 O O . TYR A 1 241 ? 19.106 -10.051 -15.556 1.00 91.06 241 TYR A O 1
ATOM 2005 N N . SER A 1 242 ? 18.145 -11.025 -13.753 1.00 87.50 242 SER A N 1
ATOM 2006 C CA . SER A 1 242 ? 18.971 -12.241 -13.782 1.00 87.50 242 SER A CA 1
ATOM 2007 C C . SER A 1 242 ? 18.583 -13.173 -14.936 1.00 87.50 242 SER A C 1
ATOM 2009 O O . SER A 1 242 ? 19.462 -13.790 -15.536 1.00 87.50 242 SER A O 1
ATOM 2011 N N . ASP A 1 243 ? 17.295 -13.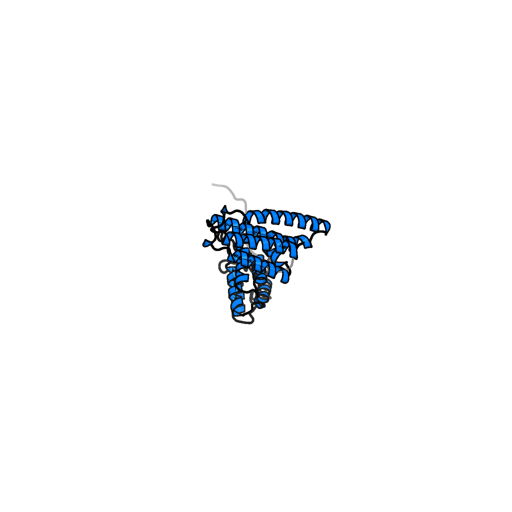217 -15.288 1.00 88.94 243 ASP A N 1
ATOM 2012 C CA . ASP A 1 243 ? 16.749 -14.016 -16.383 1.00 88.94 243 ASP A CA 1
ATOM 2013 C C . ASP A 1 243 ? 15.540 -13.355 -17.084 1.00 88.94 243 ASP A C 1
ATOM 2015 O O . ASP A 1 243 ? 14.928 -12.394 -16.597 1.00 88.94 243 ASP A O 1
ATOM 2019 N N . ASP A 1 244 ? 15.172 -13.900 -18.249 1.00 89.62 244 ASP A N 1
ATOM 2020 C CA . ASP A 1 244 ? 14.035 -13.427 -19.052 1.00 89.62 244 ASP A CA 1
ATOM 2021 C C . ASP A 1 244 ? 12.684 -13.648 -18.357 1.00 89.62 244 ASP A C 1
ATOM 2023 O O . ASP A 1 244 ? 11.721 -12.911 -18.591 1.00 89.62 244 ASP A O 1
ATOM 2027 N N . LYS A 1 245 ? 12.593 -14.653 -17.479 1.00 90.50 245 LYS A N 1
ATOM 2028 C CA . LYS A 1 245 ? 11.371 -14.959 -16.728 1.00 90.50 245 LYS A CA 1
ATOM 2029 C C . LYS A 1 245 ? 11.061 -13.846 -15.732 1.00 90.50 245 LYS A C 1
ATOM 2031 O O . LYS A 1 245 ? 9.911 -13.420 -15.625 1.00 90.50 245 LYS A O 1
ATOM 2036 N N . THR A 1 246 ? 12.072 -13.360 -15.028 1.00 88.62 246 THR A N 1
ATOM 2037 C CA . THR A 1 246 ? 11.972 -12.239 -14.101 1.00 88.62 246 THR A CA 1
ATOM 2038 C C . THR A 1 246 ? 11.630 -10.976 -14.856 1.00 88.62 246 THR A C 1
ATOM 2040 O O . THR A 1 246 ? 10.666 -10.306 -14.489 1.00 88.62 246 THR A O 1
ATOM 2043 N N . LYS A 1 247 ? 12.349 -10.693 -15.949 1.00 93.31 247 LYS A N 1
ATOM 2044 C CA . LYS A 1 247 ? 12.023 -9.569 -16.829 1.00 93.31 247 LYS A CA 1
ATOM 2045 C C . LYS A 1 247 ? 10.543 -9.596 -17.209 1.00 93.31 247 LYS A C 1
ATOM 2047 O O . LYS A 1 247 ? 9.829 -8.631 -16.968 1.00 93.31 247 LYS A O 1
ATOM 2052 N N . SER A 1 248 ? 10.057 -10.728 -17.719 1.00 91.94 248 SER A N 1
ATOM 2053 C CA . SER A 1 248 ? 8.658 -10.896 -18.121 1.00 91.94 248 SER A CA 1
ATOM 2054 C C . SER A 1 248 ? 7.673 -10.638 -16.974 1.00 91.94 248 SER A C 1
ATOM 2056 O O . SER A 1 248 ? 6.682 -9.933 -17.174 1.00 91.94 248 SER A O 1
ATOM 2058 N N . LYS A 1 249 ? 7.957 -11.137 -15.761 1.00 92.12 249 LYS A N 1
ATOM 2059 C CA . LYS A 1 249 ? 7.138 -10.866 -14.567 1.00 92.12 249 LYS A CA 1
ATOM 2060 C C . LYS A 1 249 ? 7.092 -9.373 -14.233 1.00 92.12 249 LYS A C 1
ATOM 2062 O O . LYS A 1 249 ? 6.003 -8.826 -14.089 1.00 92.12 249 LYS A O 1
ATOM 2067 N N . VAL A 1 250 ? 8.251 -8.717 -14.151 1.00 94.06 250 VAL A N 1
ATOM 2068 C CA . VAL A 1 250 ? 8.368 -7.287 -13.821 1.00 94.06 250 VAL A CA 1
ATOM 2069 C C . VAL A 1 250 ? 7.652 -6.435 -14.867 1.00 94.06 250 VAL A C 1
ATOM 2071 O O . VAL A 1 250 ? 6.799 -5.616 -14.526 1.00 94.06 250 VAL A O 1
ATOM 2074 N N . THR A 1 251 ? 7.931 -6.671 -16.152 1.00 94.38 251 THR A N 1
ATOM 2075 C CA . THR A 1 251 ? 7.272 -5.967 -17.256 1.00 94.38 251 THR A CA 1
ATOM 2076 C C . THR A 1 251 ? 5.755 -6.200 -17.234 1.00 94.38 251 THR A C 1
ATOM 2078 O O . THR A 1 251 ? 4.988 -5.268 -17.458 1.00 94.38 251 THR A O 1
ATOM 2081 N N . SER A 1 252 ? 5.291 -7.417 -16.920 1.00 94.88 252 SER A N 1
ATOM 2082 C CA . SER A 1 252 ? 3.859 -7.714 -16.779 1.00 94.88 252 SER A CA 1
ATOM 2083 C C . SER A 1 252 ? 3.212 -6.941 -15.628 1.00 94.88 252 SER A C 1
ATOM 2085 O O . SER A 1 252 ? 2.093 -6.453 -15.786 1.00 94.88 252 SER A O 1
ATOM 2087 N N . THR A 1 253 ? 3.890 -6.797 -14.486 1.00 96.25 253 THR A N 1
ATOM 2088 C CA . THR A 1 253 ? 3.405 -5.978 -13.364 1.00 96.25 253 THR A CA 1
ATOM 2089 C C . THR A 1 253 ? 3.305 -4.504 -13.763 1.00 96.25 253 THR A C 1
ATOM 2091 O O . THR A 1 253 ? 2.261 -3.893 -13.537 1.00 96.25 253 THR A O 1
ATOM 2094 N N . ALA A 1 254 ? 4.309 -3.960 -14.458 1.00 96.56 254 ALA A N 1
ATOM 2095 C CA . ALA A 1 254 ? 4.259 -2.594 -14.988 1.00 96.56 254 ALA A CA 1
ATOM 2096 C C . ALA A 1 254 ? 3.079 -2.385 -15.959 1.00 96.56 254 ALA A C 1
ATOM 2098 O O . ALA A 1 254 ? 2.334 -1.412 -15.847 1.00 96.56 254 ALA A O 1
ATOM 2099 N N . TYR A 1 255 ? 2.828 -3.340 -16.862 1.00 96.50 255 TYR A N 1
ATOM 2100 C CA . TYR A 1 255 ? 1.663 -3.281 -17.751 1.00 96.50 255 TYR A CA 1
ATOM 2101 C C . TYR A 1 255 ? 0.325 -3.369 -17.014 1.00 96.50 255 TYR A C 1
ATOM 2103 O O . TYR A 1 255 ? -0.658 -2.807 -17.482 1.00 96.50 255 TYR A O 1
ATOM 2111 N N . GLN A 1 256 ? 0.251 -4.046 -15.870 1.00 96.69 256 GLN A N 1
ATOM 2112 C CA . GLN A 1 256 ? -0.981 -4.071 -15.080 1.00 96.69 256 GLN A CA 1
ATOM 2113 C C . GLN A 1 256 ? -1.269 -2.729 -14.410 1.00 96.69 256 GLN A C 1
ATOM 2115 O O . GLN A 1 256 ? -2.436 -2.359 -14.317 1.00 96.69 256 GLN A O 1
ATOM 2120 N N . ILE A 1 257 ? -0.236 -1.986 -14.001 1.00 96.75 257 ILE A N 1
ATOM 2121 C CA . ILE A 1 257 ? -0.384 -0.601 -13.531 1.00 96.75 257 ILE A CA 1
ATOM 2122 C C . ILE A 1 257 ? -0.922 0.274 -14.670 1.00 96.75 257 ILE A C 1
ATOM 2124 O O . ILE A 1 257 ? -1.930 0.961 -14.508 1.00 96.75 257 ILE A O 1
ATOM 2128 N N . TYR A 1 258 ? -0.310 0.173 -15.852 1.00 95.75 258 TYR A N 1
ATOM 2129 C CA . TYR A 1 258 ? -0.762 0.876 -17.054 1.00 95.75 258 TYR A CA 1
ATOM 2130 C C . TYR A 1 258 ? -2.220 0.542 -17.419 1.00 95.75 258 TYR A C 1
ATOM 2132 O O . TYR A 1 258 ? -3.036 1.435 -17.643 1.00 95.75 258 TYR A O 1
ATOM 2140 N N . ASN A 1 259 ? -2.582 -0.742 -17.420 1.00 95.81 259 ASN A N 1
ATOM 2141 C CA . ASN A 1 259 ? -3.942 -1.184 -17.728 1.00 95.81 259 ASN A CA 1
ATOM 2142 C C . ASN A 1 259 ? -4.944 -0.748 -16.654 1.00 95.81 259 ASN A C 1
ATOM 2144 O O . ASN A 1 259 ? -6.066 -0.379 -16.990 1.00 95.81 259 ASN A O 1
ATOM 2148 N N . TYR A 1 260 ? -4.550 -0.729 -15.376 1.00 96.25 260 TYR A N 1
ATOM 2149 C CA . TYR A 1 260 ? -5.396 -0.170 -14.325 1.00 96.25 260 TYR A CA 1
ATOM 2150 C C . TYR A 1 260 ? -5.744 1.291 -14.627 1.00 96.25 260 TYR A C 1
ATOM 2152 O O . TYR A 1 260 ? -6.915 1.659 -14.524 1.00 96.25 260 TYR A O 1
ATOM 2160 N N . PHE A 1 261 ? -4.757 2.097 -15.033 1.00 95.06 261 PHE A N 1
ATOM 2161 C CA . PHE A 1 261 ? -4.977 3.495 -15.401 1.00 95.06 261 PHE A CA 1
ATOM 2162 C C . PHE A 1 261 ? -5.970 3.616 -16.568 1.00 95.06 261 PHE A C 1
ATOM 2164 O O . PHE A 1 261 ? -6.960 4.338 -16.463 1.00 95.06 261 PHE A O 1
ATOM 2171 N N . LEU A 1 262 ? -5.773 2.841 -17.639 1.00 93.12 262 LEU A N 1
ATOM 2172 C CA . LEU A 1 262 ? -6.684 2.822 -18.789 1.00 93.12 262 LEU A CA 1
ATOM 2173 C C . LEU A 1 262 ? -8.124 2.440 -18.425 1.00 93.12 262 LEU A C 1
ATOM 2175 O O . LEU A 1 262 ? -9.062 3.004 -18.969 1.00 93.12 262 LEU A O 1
ATOM 2179 N N . GLU A 1 263 ? -8.304 1.458 -17.546 1.00 93.00 263 GLU A N 1
ATOM 2180 C CA . GLU A 1 263 ? -9.627 0.908 -17.236 1.00 93.00 263 GLU A CA 1
ATOM 2181 C C . GLU A 1 263 ? -10.395 1.691 -16.167 1.00 93.00 263 GLU A C 1
ATOM 2183 O O . GLU A 1 263 ? -11.615 1.549 -16.064 1.00 93.00 263 GLU A O 1
ATOM 2188 N N . ASN A 1 264 ? -9.692 2.407 -15.285 1.00 90.50 264 ASN A N 1
ATOM 2189 C CA . ASN A 1 264 ? -10.296 2.972 -14.073 1.00 90.50 264 ASN A CA 1
ATOM 2190 C C . ASN A 1 264 ? -10.135 4.491 -13.966 1.00 90.50 264 ASN A C 1
ATOM 2192 O O . ASN A 1 264 ? -10.906 5.103 -13.222 1.00 90.50 264 ASN A O 1
ATOM 2196 N N . VAL A 1 265 ? -9.176 5.082 -14.684 1.00 87.88 265 VAL A N 1
ATOM 2197 C CA . VAL A 1 265 ? -8.878 6.520 -14.636 1.00 87.88 265 VAL A CA 1
ATOM 2198 C C . VAL A 1 265 ? -9.316 7.228 -15.918 1.00 87.88 265 VAL A C 1
ATOM 2200 O O . VAL A 1 265 ? -9.917 8.300 -15.826 1.00 87.88 265 VAL A O 1
ATOM 2203 N N . ILE A 1 266 ? -9.049 6.648 -17.096 1.00 86.69 266 ILE A N 1
ATOM 2204 C CA . ILE A 1 266 ? -9.516 7.194 -18.385 1.00 86.69 266 ILE A CA 1
ATOM 2205 C C . ILE A 1 266 ? -11.028 7.044 -18.506 1.00 86.69 266 ILE A C 1
ATOM 2207 O O . ILE A 1 266 ? -11.669 8.119 -18.613 1.00 86.69 266 ILE A O 1
#

Mean predicted aligned error: 12.19 Å